Protein 2GNP (pdb70)

Solvent-accessible surface area: 13031 Å² total

Sequence (257 aa):
NFDTNFKLENYVKEKYSLESLEIIPNEFDDTPTILSERISQVAAGVLRNLIDDNKIGFSWGKSLSNLVDLIHSKSVRNVHFYPLAGGPSHIHAKYHVNTLIYESRKFHGECTFNATIVQENKLLADGILQSRYFENLKNSWKDLDIAVVGIGDFSNKGKHQWLDLTEDDFKELTKVKTVGEICCRFFDSKGKEVYENLQERTIAISLEDLKNIPQSLAVAYGDTKVSSILSVLRANLVNHLITDKNTILKVLEEDGD

Secondary structure (DSSP, 8-state):
-TTT--HHHHHHHHHHT-SEEEEEPP-TT--HHHHHHHHHHHHHHHHHHH-----EEE--SHHHHHHHHHPPP---SS-EEEESB---TTS-GGGSHHHHHH--TTTT-EE-----SB-SSHHHHHHHHTSTTTHHHHHHTTS-SEEEE--EE-SHHHHHTT----HHHHHHHHHTT--EEETTEEE-TTS----HHHHTTB-B--HHHHTTSSEEEEE--SGGGHHHHHHHHHTT--SEEEEEHHHHHHHHHHHH-

Structure (mmCIF, N/CA/C/O backbone):
data_2GNP
#
_entry.id   2GNP
#
_cell.length_a   107.044
_cell.length_b   34.451
_cell.length_c   71.627
_cell.angle_alpha   90.00
_cell.angle_beta   101.53
_cell.angle_gamma   90.00
#
_symmetry.space_group_name_H-M   'C 1 2 1'
#
loop_
_entity.id
_entity.type
_entity.pdbx_description
1 polymer 'transcriptional regulator'
2 non-polymer DI(HYDROXYETHYL)ETHER
3 water water
#
loop_
_atom_site.group_PDB
_atom_site.id
_atom_site.type_symbol
_atom_site.label_atom_id
_atom_site.label_alt_id
_atom_site.label_comp_id
_atom_site.label_asym_id
_atom_site.label_entity_id
_atom_site.label_seq_id
_atom_site.pdbx_PDB_ins_code
_atom_site.Cartn_x
_atom_site.Cartn_y
_atom_site.Cartn_z
_atom_site.occupancy
_atom_site.B_iso_or_equiv
_atom_site.auth_seq_id
_atom_site.auth_comp_id
_atom_site.auth_asym_id
_atom_site.auth_atom_id
_atom_site.pdbx_PDB_model_num
ATOM 1 N N . ASN A 1 4 ? -6.417 21.913 54.099 1.00 33.25 56 ASN A N 1
ATOM 2 C CA . ASN A 1 4 ? -5.713 22.202 55.386 1.00 32.00 56 ASN A CA 1
ATOM 3 C C . ASN A 1 4 ? -4.228 22.558 55.149 1.00 30.12 56 ASN A C 1
ATOM 4 O O . ASN A 1 4 ? -3.456 21.852 54.456 1.00 30.40 56 ASN A O 1
ATOM 9 N N . PHE A 1 5 ? -3.859 23.688 55.720 1.00 27.15 57 PHE A N 1
ATOM 10 C CA . PHE A 1 5 ? -2.564 24.294 55.525 1.00 25.54 57 PHE A CA 1
ATOM 11 C C . PHE A 1 5 ? -1.419 23.319 55.888 1.00 25.54 57 PHE A C 1
ATOM 12 O O . PHE A 1 5 ? -0.457 23.150 55.120 1.00 23.27 57 PHE A O 1
ATOM 20 N N . ASP A 1 6 ? -1.491 22.763 57.104 1.00 25.45 58 ASP A N 1
ATOM 21 C CA . ASP A 1 6 ? -0.374 21.962 57.626 1.00 27.09 58 ASP A CA 1
ATOM 22 C C . ASP A 1 6 ? -0.231 20.686 56.780 1.00 27.90 58 ASP A C 1
ATOM 23 O O . ASP A 1 6 ? 0.897 20.233 56.456 1.00 28.53 58 ASP A O 1
ATOM 28 N N . THR A 1 7 ? -1.379 20.117 56.433 1.00 28.45 59 THR A N 1
ATOM 29 C CA . THR A 1 7 ? -1.470 18.967 55.541 1.00 29.37 59 THR A CA 1
ATOM 30 C C . THR A 1 7 ? -0.838 19.234 54.174 1.00 29.00 59 THR A C 1
ATOM 31 O O . THR A 1 7 ? -0.009 18.438 53.703 1.00 29.50 59 THR A O 1
ATOM 35 N N . ASN A 1 8 ? -1.288 20.304 53.513 1.00 27.17 60 ASN A N 1
ATOM 36 C CA . ASN A 1 8 ? -0.717 20.722 52.242 1.00 27.52 60 ASN A CA 1
ATOM 37 C C . ASN A 1 8 ? 0.809 20.908 52.308 1.00 26.33 60 ASN A C 1
ATOM 38 O O . ASN A 1 8 ? 1.496 20.582 51.337 1.00 26.60 60 ASN A O 1
ATOM 51 N N . PHE A 1 10 ? 2.805 19.212 54.256 1.00 24.78 62 PHE A N 1
ATOM 52 C CA . PHE A 1 10 ? 3.316 17.834 54.316 1.00 26.16 62 PHE A CA 1
ATOM 53 C C . PHE A 1 10 ? 3.318 17.227 52.897 1.00 25.43 62 PHE A C 1
ATOM 54 O O . PHE A 1 10 ? 4.330 16.624 52.458 1.00 25.23 62 PHE A O 1
ATOM 62 N N . LYS A 1 11 ? 2.215 17.416 52.164 1.00 24.79 63 LYS A N 1
ATOM 63 C CA . LYS A 1 11 ? 2.098 16.989 50.765 1.00 24.90 63 LYS A CA 1
ATOM 64 C C . LYS A 1 11 ? 3.252 17.570 49.924 1.00 23.04 63 LYS A C 1
ATOM 65 O O . LYS A 1 11 ? 3.907 16.817 49.173 1.00 22.48 63 LYS A O 1
ATOM 71 N N . LEU A 1 12 ? 3.516 18.874 50.081 1.00 20.46 64 LEU A N 1
ATOM 72 C CA . LEU A 1 12 ? 4.562 19.532 49.301 1.00 18.69 64 LEU A CA 1
ATOM 73 C C . LEU A 1 12 ? 5.919 18.930 49.671 1.00 17.92 64 LEU A C 1
ATOM 74 O O . LEU A 1 12 ? 6.711 18.640 48.776 1.00 16.88 64 LEU A O 1
ATOM 79 N N . GLU A 1 13 ? 6.174 18.766 50.972 1.00 17.28 65 GLU A N 1
ATOM 80 C CA . GLU A 1 13 ? 7.417 18.123 51.447 1.00 18.30 65 GLU A CA 1
ATOM 81 C C . GLU A 1 13 ? 7.605 16.754 50.770 1.00 18.09 65 GLU A C 1
ATOM 82 O O . GLU A 1 13 ? 8.696 16.439 50.233 1.00 18.07 65 GLU A O 1
ATOM 88 N N . ASN A 1 14 ? 6.553 15.930 50.767 1.00 18.11 66 ASN A N 1
ATOM 89 C CA . ASN A 1 14 ? 6.658 14.553 50.237 1.00 19.59 66 ASN A CA 1
ATOM 90 C C . ASN A 1 14 ? 6.861 14.566 48.736 1.00 18.86 66 ASN A C 1
ATOM 91 O O . ASN A 1 14 ? 7.620 13.749 48.195 1.00 19.75 66 ASN A O 1
ATOM 96 N N . TYR A 1 15 ? 6.182 15.491 48.079 1.00 18.61 67 TYR A N 1
ATOM 97 C CA . TYR A 1 15 ? 6.342 15.734 46.657 1.00 18.54 67 TYR A CA 1
ATOM 98 C C . TYR A 1 15 ? 7.801 16.028 46.272 1.00 18.70 67 TYR A C 1
ATOM 99 O O . TYR A 1 15 ? 8.363 15.401 45.335 1.00 18.83 67 TYR A O 1
ATOM 108 N N . VAL A 1 16 ? 8.435 16.926 47.028 1.00 17.49 68 VAL A N 1
ATOM 109 C CA . VAL A 1 16 ? 9.791 17.358 46.712 1.00 16.26 68 VAL A CA 1
ATOM 110 C C . VAL A 1 16 ? 10.746 16.212 47.103 1.00 16.43 68 VAL A C 1
ATOM 111 O O . VAL A 1 16 ? 11.712 15.922 46.386 1.00 15.28 68 VAL A O 1
ATOM 115 N N . LYS A 1 17 ? 10.521 15.548 48.234 1.00 15.32 69 LYS A N 1
ATOM 116 C CA . LYS A 1 17 ? 11.374 14.386 48.608 1.00 15.16 69 LYS A CA 1
ATOM 117 C C . LYS A 1 17 ? 11.362 13.296 47.527 1.00 16.20 69 LYS A C 1
ATOM 118 O O . LYS A 1 17 ? 12.405 12.758 47.174 1.00 17.36 69 LYS A O 1
ATOM 124 N N . GLU A 1 18 ? 10.174 12.919 47.064 1.00 17.47 70 GLU A N 1
ATOM 125 C CA . GLU A 1 18 ? 10.091 11.871 46.036 1.00 18.08 70 GLU A CA 1
ATOM 126 C C . GLU A 1 18 ? 10.698 12.382 44.700 1.00 17.83 70 GLU A C 1
ATOM 127 O O . GLU A 1 18 ? 11.387 11.615 43.975 1.00 18.35 70 GLU A O 1
ATOM 133 N N . LYS A 1 19 ? 10.514 13.660 44.405 1.00 17.09 71 LYS A N 1
ATOM 134 C CA . LYS A 1 19 ? 10.986 14.226 43.120 1.00 16.98 71 LYS A CA 1
ATOM 135 C C . LYS A 1 19 ? 12.513 14.108 42.998 1.00 16.95 71 LYS A C 1
ATOM 136 O O . LYS A 1 19 ? 13.034 13.761 41.934 1.00 17.48 71 LYS A O 1
ATOM 142 N N . TYR A 1 20 ? 13.212 14.443 44.080 1.00 16.97 72 TYR A N 1
ATOM 143 C CA . TYR A 1 20 ? 14.676 14.499 44.063 1.00 16.58 72 TYR A CA 1
ATOM 144 C C . TYR A 1 20 ? 15.331 13.364 44.779 1.00 16.34 72 TYR A C 1
ATOM 145 O O . TYR A 1 20 ? 16.564 13.287 44.844 1.00 17.95 72 TYR A O 1
ATOM 154 N N . SER A 1 21 ? 14.528 12.452 45.326 1.00 17.59 73 SER A N 1
ATOM 155 C CA . SER A 1 21 ? 15.033 11.327 46.092 1.00 19.05 73 SER A CA 1
ATOM 156 C C . SER A 1 21 ? 15.849 11.763 47.310 1.00 17.98 73 SER A C 1
ATOM 157 O O . SER A 1 21 ? 16.923 11.222 47.663 1.00 17.62 73 SER A O 1
ATOM 160 N N . LEU A 1 22 ? 15.250 12.748 47.961 1.00 16.89 74 LEU A N 1
ATOM 161 C CA . LEU A 1 22 ? 15.836 13.434 49.115 1.00 16.11 74 LEU A CA 1
ATOM 162 C C . LEU A 1 22 ? 15.231 12.742 50.336 1.00 16.39 74 LEU A C 1
ATOM 163 O O . LEU A 1 22 ? 13.985 12.651 50.463 1.00 18.14 74 LEU A O 1
ATOM 168 N N . GLU A 1 23 ? 16.055 12.255 51.241 1.00 16.90 75 GLU A N 1
ATOM 169 C CA . GLU A 1 23 ? 15.594 11.516 52.415 1.00 18.66 75 GLU A CA 1
ATOM 170 C C . GLU A 1 23 ? 14.747 12.300 53.437 1.00 17.55 75 GLU A C 1
ATOM 171 O O . GLU A 1 23 ? 13.738 11.794 53.917 1.00 17.41 75 GLU A O 1
ATOM 177 N N . SER A 1 24 ? 15.160 13.521 53.747 1.00 15.72 76 SER A N 1
ATOM 178 C CA . SER A 1 24 ? 14.496 14.336 54.752 1.00 15.56 76 SER A CA 1
ATOM 179 C C . SER A 1 24 ? 14.430 15.764 54.314 1.00 14.86 76 SER A C 1
ATOM 180 O O . SER A 1 24 ? 15.322 16.260 53.647 1.00 12.41 76 SER A O 1
ATOM 183 N N . LEU A 1 25 ? 13.356 16.429 54.712 1.00 13.23 77 LEU A N 1
ATOM 184 C CA . LEU A 1 25 ? 13.083 17.817 54.285 1.00 12.41 77 LEU A CA 1
ATOM 185 C C . LEU A 1 25 ? 12.120 18.556 55.220 1.00 13.94 77 LEU A C 1
ATOM 186 O O . LEU A 1 25 ? 11.089 17.992 55.556 1.00 15.02 77 LEU A O 1
ATOM 191 N N . GLU A 1 26 ? 12.521 19.740 55.669 1.00 12.57 78 GLU A N 1
ATOM 192 C CA . GLU A 1 26 ? 11.602 20.648 56.373 1.00 14.55 78 GLU A CA 1
ATOM 193 C C . GLU A 1 26 ? 11.491 21.902 55.562 1.00 16.15 78 GLU A C 1
ATOM 194 O O . GLU A 1 26 ? 12.519 22.513 55.213 1.00 15.34 78 GLU A O 1
ATOM 200 N N . ILE A 1 27 ? 10.248 22.306 55.240 1.00 15.19 79 ILE A N 1
ATOM 201 C CA . ILE A 1 27 ? 9.999 23.555 54.515 1.00 15.57 79 ILE A CA 1
ATOM 202 C C . ILE A 1 27 ? 9.335 24.512 55.520 1.00 18.04 79 ILE A C 1
ATOM 203 O O . ILE A 1 27 ? 8.207 24.255 55.972 1.00 18.47 79 ILE A O 1
ATOM 208 N N . ILE A 1 28 ? 10.047 25.583 55.852 1.00 17.99 80 ILE A N 1
ATOM 209 C CA . ILE A 1 28 ? 9.493 26.662 56.694 1.00 18.65 80 ILE A CA 1
ATOM 210 C C . ILE A 1 28 ? 8.592 27.584 55.886 1.00 18.87 80 ILE A C 1
ATOM 211 O O . ILE A 1 28 ? 9.014 28.127 54.871 1.00 16.40 80 ILE A O 1
ATOM 216 N N . PRO A 1 29 ? 7.355 27.834 56.379 1.00 20.69 81 PRO A N 1
ATOM 217 C CA . PRO A 1 29 ? 6.456 28.729 55.671 1.00 22.10 81 PRO A CA 1
ATOM 218 C C . PRO A 1 29 ? 6.926 30.173 55.770 1.00 21.98 81 PRO A C 1
ATOM 219 O O . PRO A 1 29 ? 7.575 30.540 56.776 1.00 24.03 81 PRO A O 1
ATOM 223 N N . ASN A 1 30 ? 6.631 30.968 54.743 1.00 22.03 82 ASN A N 1
ATOM 224 C CA . ASN A 1 30 ? 6.932 32.382 54.805 1.00 23.24 82 ASN A CA 1
ATOM 225 C C . ASN A 1 30 ? 5.619 33.074 55.214 1.00 24.07 82 ASN A C 1
ATOM 226 O O . ASN A 1 30 ? 4.561 32.709 54.678 1.00 24.25 82 ASN A O 1
ATOM 231 N N . GLU A 1 31 ? 5.713 34.046 56.126 1.00 24.66 83 GLU A N 1
ATOM 232 C CA . GLU A 1 31 ? 4.537 34.768 56.701 1.00 26.77 83 GLU A CA 1
ATOM 233 C C . GLU A 1 31 ? 4.536 36.199 56.136 1.00 25.57 83 GLU A C 1
ATOM 234 O O . GLU A 1 31 ? 5.579 36.790 55.914 1.00 24.52 83 GLU A O 1
ATOM 240 N N . PHE A 1 32 ? 3.355 36.749 55.860 1.00 26.50 84 PHE A N 1
ATOM 241 C CA . PHE A 1 32 ? 3.284 38.102 55.308 1.00 27.07 84 PHE A CA 1
ATOM 242 C C . PHE A 1 32 ? 4.013 39.141 56.180 1.00 26.48 84 PHE A C 1
ATOM 243 O O . PHE A 1 32 ? 4.620 40.081 55.650 1.00 26.44 84 PHE A O 1
ATOM 251 N N . ASP A 1 33 ? 3.913 38.976 57.504 1.00 26.93 85 ASP A N 1
ATOM 252 C CA . ASP A 1 33 ? 4.476 39.940 58.474 1.00 26.90 85 ASP A CA 1
ATOM 253 C C . ASP A 1 33 ? 5.984 39.738 58.753 1.00 26.92 85 ASP A C 1
ATOM 254 O O . ASP A 1 33 ? 6.555 40.404 59.619 1.00 25.15 85 ASP A O 1
ATOM 259 N N . ASP A 1 34 ? 6.598 38.769 58.069 1.00 25.74 86 ASP A N 1
ATOM 260 C CA . ASP A 1 34 ? 8.047 38.494 58.228 1.00 25.23 86 ASP A CA 1
ATOM 261 C C . ASP A 1 34 ? 8.931 39.674 57.959 1.00 25.20 86 ASP A C 1
ATOM 262 O O . ASP A 1 34 ? 8.661 40.478 57.046 1.00 26.13 86 ASP A O 1
ATOM 267 N N . THR A 1 35 ? 9.990 39.767 58.763 1.00 25.14 87 THR A N 1
ATOM 268 C CA . THR A 1 35 ? 11.182 40.537 58.433 1.00 26.19 87 THR A CA 1
ATOM 269 C C . THR A 1 35 ? 12.264 39.495 58.149 1.00 26.22 87 THR A C 1
ATOM 270 O O . THR A 1 35 ? 12.098 38.339 58.533 1.00 24.70 87 THR A O 1
ATOM 274 N N . PRO A 1 36 ? 13.391 39.904 57.527 1.00 26.56 88 PRO A N 1
ATOM 275 C CA . PRO A 1 36 ? 14.512 38.939 57.392 1.00 26.64 88 PRO A CA 1
ATOM 276 C C . PRO A 1 36 ? 14.957 38.300 58.723 1.00 27.22 88 PRO A C 1
ATOM 277 O O . PRO A 1 36 ? 15.311 37.104 58.768 1.00 27.76 88 PRO A O 1
ATOM 281 N N . THR A 1 37 ? 14.925 39.073 59.810 1.00 25.56 89 THR A N 1
ATOM 282 C CA . THR A 1 37 ? 15.324 38.596 61.115 1.00 25.29 89 THR A CA 1
ATOM 283 C C . THR A 1 37 ? 14.375 37.506 61.633 1.00 24.35 89 THR A C 1
ATOM 284 O O . THR A 1 37 ? 14.812 36.420 62.131 1.00 24.45 89 THR A O 1
ATOM 288 N N . ILE A 1 38 ? 13.069 37.779 61.541 1.00 22.88 90 ILE A N 1
ATOM 289 C CA . ILE A 1 38 ? 12.068 36.824 62.005 1.00 21.51 90 ILE A CA 1
ATOM 290 C C . ILE A 1 38 ? 12.159 35.491 61.177 1.00 20.49 90 ILE A C 1
ATOM 291 O O . ILE A 1 38 ? 12.027 34.367 61.741 1.00 20.21 90 ILE A O 1
ATOM 296 N N . LEU A 1 39 ? 12.335 35.636 59.861 1.00 20.50 91 LEU A N 1
ATOM 297 C CA . LEU A 1 39 ? 12.388 34.456 59.001 1.00 19.40 91 LEU A CA 1
ATOM 298 C C . LEU A 1 39 ? 13.634 33.662 59.369 1.00 20.43 91 LEU A C 1
ATOM 299 O O . LEU A 1 39 ? 13.529 32.463 59.594 1.00 21.00 91 LEU A O 1
ATOM 304 N N . SER A 1 40 ? 14.792 34.330 59.495 1.00 21.63 92 SER A N 1
ATOM 305 C CA . SER A 1 40 ? 16.028 33.609 59.888 1.00 21.66 92 SER A CA 1
ATOM 306 C C . SER A 1 40 ? 15.887 32.942 61.258 1.00 21.54 92 SER A C 1
ATOM 307 O O . SER A 1 40 ? 16.352 31.819 61.455 1.00 20.56 92 SER A O 1
ATOM 310 N N . GLU A 1 41 ? 15.222 33.595 62.219 1.00 20.64 93 GLU A N 1
ATOM 311 C CA . GLU A 1 41 ? 14.961 32.926 63.497 1.00 21.33 93 GLU A CA 1
ATOM 312 C C . GLU A 1 41 ? 14.145 31.637 63.332 1.00 20.99 93 GLU A C 1
ATOM 313 O O . GLU A 1 41 ? 14.417 30.623 63.983 1.00 19.74 93 GLU A O 1
ATOM 319 N N . ARG A 1 42 ? 13.120 31.692 62.489 1.00 19.46 94 ARG A N 1
ATOM 320 C CA . ARG A 1 42 ? 12.185 30.578 62.370 1.00 19.56 94 ARG A CA 1
ATOM 321 C C . ARG A 1 42 ? 12.889 29.377 61.758 1.00 17.83 94 ARG A C 1
ATOM 322 O O . ARG A 1 42 ? 12.721 28.269 62.239 1.00 19.18 94 ARG A O 1
ATOM 330 N N . ILE A 1 43 ? 13.695 29.651 60.733 1.00 18.03 95 ILE A N 1
ATOM 331 C CA . ILE A 1 43 ? 14.429 28.606 60.026 1.00 18.38 95 ILE A CA 1
ATOM 332 C C . ILE A 1 43 ? 15.487 28.058 60.985 1.00 17.77 95 ILE A C 1
ATOM 333 O O . ILE A 1 43 ? 15.632 26.847 61.120 1.00 18.32 95 ILE A O 1
ATOM 338 N N . SER A 1 44 ? 16.187 28.954 61.653 1.00 16.86 96 SER A N 1
ATOM 339 C CA . SER A 1 44 ? 17.259 28.546 62.575 1.00 17.19 96 SER A CA 1
ATOM 340 C C . SER A 1 44 ? 16.767 27.696 63.718 1.00 18.25 96 SER A C 1
ATOM 341 O O . SER A 1 44 ? 17.475 26.772 64.158 1.00 17.99 96 SER A O 1
ATOM 344 N N . GLN A 1 45 ? 15.574 27.996 64.264 1.00 19.10 97 GLN A N 1
ATOM 345 C CA . GLN A 1 45 ? 15.059 27.203 65.387 1.00 20.65 97 GLN A CA 1
ATOM 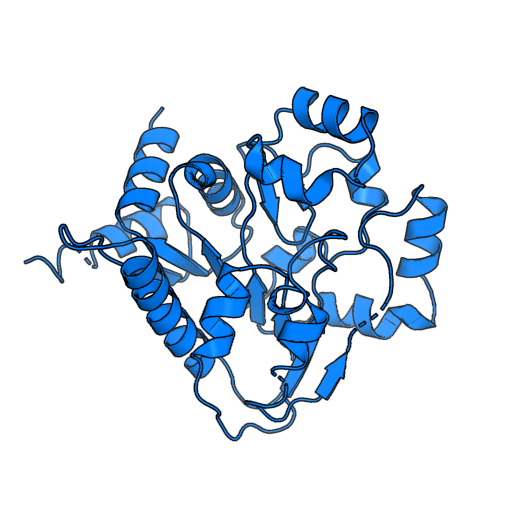346 C C . GLN A 1 45 ? 14.683 25.789 64.951 1.00 19.62 97 GLN A C 1
ATOM 347 O O . GLN A 1 45 ? 14.894 24.820 65.663 1.00 20.32 97 GLN A O 1
ATOM 353 N N . VAL A 1 46 ? 14.092 25.685 63.753 1.00 18.39 98 VAL A N 1
ATOM 354 C CA . VAL A 1 46 ? 13.693 24.390 63.232 1.00 18.28 98 VAL A CA 1
ATOM 355 C C . VAL A 1 46 ? 14.976 23.579 63.062 1.00 17.08 98 VAL A C 1
ATOM 356 O O . VAL A 1 46 ? 15.079 22.441 63.562 1.00 17.56 98 VAL A O 1
ATOM 360 N N . ALA A 1 47 ? 15.985 24.240 62.504 1.00 16.88 99 ALA A N 1
ATOM 361 C CA . ALA A 1 47 ? 17.267 23.567 62.148 1.00 17.15 99 ALA A CA 1
ATOM 362 C C . ALA A 1 47 ? 17.956 23.111 63.419 1.00 16.78 99 ALA A C 1
A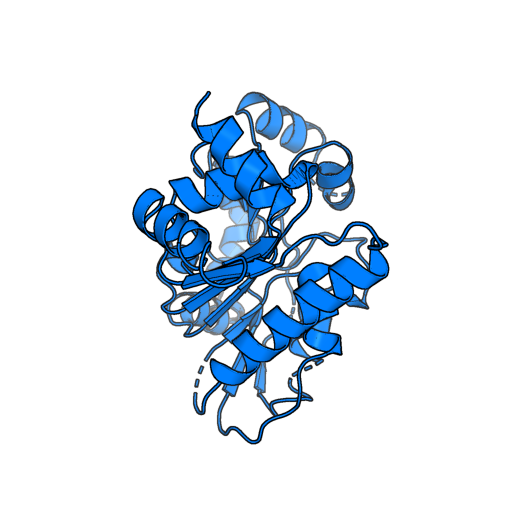TOM 363 O O . ALA A 1 47 ? 18.470 22.000 63.488 1.00 15.19 99 ALA A O 1
ATOM 365 N N . ALA A 1 48 ? 17.927 23.985 64.439 1.00 17.01 100 ALA A N 1
ATOM 366 C CA . ALA A 1 48 ? 18.534 23.656 65.720 1.00 17.03 100 ALA A CA 1
ATOM 367 C C . ALA A 1 48 ? 17.881 22.442 66.351 1.00 17.13 100 ALA A C 1
ATOM 368 O O . ALA A 1 48 ? 18.578 21.522 66.793 1.00 16.62 100 ALA A O 1
ATOM 370 N N . GLY A 1 49 ? 16.543 22.411 66.360 1.00 16.94 101 GLY A N 1
ATOM 371 C CA . GLY A 1 49 ? 15.837 21.266 66.891 1.00 17.83 101 GLY A CA 1
ATOM 372 C C . GLY A 1 49 ? 16.159 19.973 66.148 1.00 16.31 101 GLY A C 1
ATOM 373 O O . GLY A 1 49 ? 16.423 18.922 66.760 1.00 16.81 101 GLY A O 1
ATOM 374 N N . VAL A 1 50 ? 16.115 20.072 64.817 1.00 16.73 102 VAL A N 1
ATOM 375 C CA . VAL A 1 50 ? 16.427 18.929 63.970 1.00 16.92 102 VAL A CA 1
ATOM 376 C C . VAL A 1 50 ? 17.832 18.400 64.299 1.00 15.83 102 VAL A C 1
ATOM 377 O O . VAL A 1 50 ? 18.023 17.202 64.561 1.00 15.08 102 VAL A O 1
ATOM 381 N N . LEU A 1 51 ? 18.826 19.286 64.372 1.00 15.31 103 LEU A N 1
ATOM 382 C CA . LEU A 1 51 ? 20.198 18.788 64.609 1.00 14.98 103 LEU A CA 1
ATOM 383 C C . LEU A 1 51 ? 20.366 18.168 66.031 1.00 15.11 103 LEU A C 1
ATOM 384 O O . LEU A 1 51 ? 20.995 17.118 66.221 1.00 15.57 103 LEU A O 1
ATOM 389 N N . ARG A 1 52 ? 19.786 18.827 67.041 1.00 15.82 104 ARG A N 1
ATOM 390 C CA . ARG A 1 52 ? 19.918 18.329 68.393 1.00 16.91 104 ARG A CA 1
ATOM 391 C C . ARG A 1 52 ? 19.397 16.872 68.483 1.00 16.52 104 ARG A C 1
ATOM 392 O O . ARG A 1 52 ? 19.970 16.000 69.144 1.00 16.89 104 ARG A O 1
ATOM 400 N N . ASN A 1 53 ? 18.275 16.610 67.795 1.00 18.46 105 ASN A N 1
ATOM 401 C CA . ASN A 1 53 ? 17.709 15.258 67.757 1.00 19.80 105 ASN A CA 1
ATOM 402 C C . ASN A 1 53 ? 18.543 14.190 67.045 1.00 19.90 105 ASN A C 1
ATOM 403 O O . ASN A 1 53 ? 18.433 12.978 67.324 1.00 20.29 105 ASN A O 1
ATOM 408 N N . LEU A 1 54 ? 19.352 14.650 66.091 1.00 17.71 106 LEU A N 1
ATOM 409 C CA . LEU A 1 54 ? 20.249 13.797 65.329 1.00 20.37 106 LEU A CA 1
ATOM 410 C C . LEU A 1 54 ? 21.464 13.414 66.140 1.00 18.65 106 LEU A C 1
ATOM 411 O O . LEU A 1 54 ? 22.022 12.329 65.970 1.00 20.42 106 LEU A O 1
ATOM 416 N N . ILE A 1 55 ? 21.887 14.304 67.046 1.00 18.35 107 ILE A N 1
ATOM 417 C CA . ILE A 1 55 ? 23.106 14.078 67.792 1.00 17.52 107 ILE A CA 1
ATOM 418 C C . ILE A 1 55 ? 22.927 13.041 68.902 1.00 18.29 107 ILE A C 1
ATOM 419 O O . ILE A 1 55 ? 22.085 13.193 69.792 1.00 20.47 107 ILE A O 1
ATOM 424 N N . ASP A 1 56 ? 23.725 11.996 68.817 1.00 18.79 108 ASP A N 1
ATOM 425 C CA . ASP A 1 56 ? 23.736 10.939 69.813 1.00 19.44 108 ASP A CA 1
ATOM 426 C C . ASP A 1 56 ? 25.147 10.632 70.251 1.00 16.84 108 ASP A C 1
ATOM 427 O O . ASP A 1 56 ? 26.113 11.090 69.671 1.00 17.02 108 ASP A O 1
ATOM 432 N N . ASP A 1 57 ? 25.279 9.855 71.320 1.00 16.27 109 ASP A N 1
ATOM 433 C CA . ASP A 1 57 ? 26.577 9.319 71.695 1.00 16.47 109 ASP A CA 1
ATOM 434 C C . ASP A 1 57 ? 27.394 8.745 70.549 1.00 15.67 109 ASP A C 1
ATOM 435 O O . ASP A 1 57 ? 26.821 8.130 69.597 1.00 14.65 109 ASP A O 1
ATOM 440 N N . ASN A 1 58 ? 28.694 8.979 70.651 1.00 14.90 110 ASN A N 1
ATOM 441 C CA . ASN A 1 58 ? 29.731 8.350 69.827 1.00 16.91 110 ASN A CA 1
ATOM 442 C C . ASN A 1 58 ? 29.825 8.934 68.387 1.00 16.54 110 ASN A C 1
ATOM 443 O O . ASN A 1 58 ? 30.695 8.526 67.616 1.00 19.90 110 ASN A O 1
ATOM 456 N N . LYS A 1 60 ? 30.523 11.182 64.971 1.00 14.29 112 LYS A N 1
ATOM 457 C CA . LYS A 1 60 ? 31.528 12.019 64.336 1.00 13.24 112 LYS A CA 1
ATOM 458 C C . LYS A 1 60 ? 30.749 12.978 63.446 1.00 12.66 112 LYS A C 1
ATOM 459 O O . LYS A 1 60 ? 30.006 12.529 62.550 1.00 12.05 112 LYS A O 1
ATOM 465 N N . ILE A 1 61 ? 30.914 14.288 63.718 1.00 11.36 113 ILE A N 1
ATOM 466 C CA . ILE A 1 61 ? 30.074 15.278 63.084 1.00 11.48 113 ILE A CA 1
ATOM 467 C C . ILE A 1 61 ? 30.966 16.324 62.404 1.00 11.77 113 ILE A C 1
ATOM 468 O O . ILE A 1 61 ? 31.814 16.920 63.078 1.00 11.70 113 ILE A O 1
ATOM 473 N N . GLY A 1 62 ? 30.766 16.523 61.099 1.00 10.15 114 GLY A N 1
ATOM 474 C CA . GLY A 1 62 ? 31.517 17.569 60.322 1.00 10.22 114 GLY A CA 1
ATOM 475 C C . GLY A 1 62 ? 30.712 18.857 60.145 1.00 11.14 114 GLY A C 1
ATOM 476 O O . GLY A 1 62 ? 29.519 18.799 59.927 1.00 11.64 114 GLY A O 1
ATOM 477 N N . PHE A 1 63 ? 31.377 20.019 60.236 1.00 11.49 115 PHE A N 1
ATOM 478 C CA . PHE A 1 63 ? 30.690 21.301 59.978 1.00 12.95 115 PHE A CA 1
ATOM 479 C C . PHE A 1 63 ? 31.395 22.003 58.831 1.00 14.64 115 PHE A C 1
ATOM 480 O O . PHE A 1 63 ? 32.643 21.908 58.728 1.00 11.66 115 PHE A O 1
ATOM 488 N N . SER A 1 64 ? 30.624 22.745 58.026 1.00 14.21 116 SER A N 1
ATOM 489 C CA . SER A 1 64 ? 31.224 23.767 57.143 1.00 16.05 116 SER A CA 1
ATOM 490 C C . SER A 1 64 ? 31.135 25.140 57.870 1.00 17.25 116 SER A C 1
ATOM 491 O O . SER A 1 64 ? 31.284 25.256 59.105 1.00 15.11 116 SER A O 1
ATOM 494 N N . TRP A 1 65 ? 30.929 26.197 57.086 1.00 18.46 117 TRP A N 1
ATOM 495 C CA . TRP A 1 65 ? 31.186 27.545 57.548 1.00 19.33 117 TRP A CA 1
ATOM 496 C C . TRP A 1 65 ? 29.927 28.377 57.234 1.00 18.78 117 TRP A C 1
ATOM 497 O O . TRP A 1 65 ? 29.036 27.923 56.511 1.00 17.16 117 TRP A O 1
ATOM 508 N N . GLY A 1 66 ? 29.838 29.571 57.810 1.00 19.49 118 GLY A N 1
ATOM 509 C CA . GLY A 1 66 ? 28.782 30.499 57.409 1.00 19.41 118 GLY A CA 1
ATOM 510 C C . GLY A 1 66 ? 27.649 30.906 58.301 1.00 20.20 118 GLY A C 1
ATOM 511 O O . GLY A 1 66 ? 27.452 30.380 59.419 1.00 18.28 118 GLY A O 1
ATOM 512 N N . LYS A 1 67 ? 26.885 31.895 57.795 1.00 21.66 119 LYS A N 1
ATOM 513 C CA . LYS A 1 67 ? 25.794 32.506 58.587 1.00 20.61 119 LYS A CA 1
ATOM 514 C C . LYS A 1 67 ? 24.688 31.569 58.999 1.00 19.46 119 LYS A C 1
ATOM 515 O O . LYS A 1 67 ? 24.288 31.588 60.152 1.00 19.77 119 LYS A O 1
ATOM 521 N N . SER A 1 68 ? 24.149 30.774 58.060 1.00 17.94 120 SER A N 1
ATOM 522 C CA . SER A 1 68 ? 23.085 29.828 58.399 1.00 17.40 120 SER A CA 1
ATOM 523 C C . SER A 1 68 ? 23.504 28.901 59.547 1.00 16.47 120 SER A C 1
ATOM 524 O O . SER A 1 68 ? 22.732 28.647 60.475 1.00 18.04 120 SER A O 1
ATOM 527 N N . LEU A 1 69 ? 24.769 28.491 59.520 1.00 16.06 121 LEU A N 1
ATOM 528 C CA . LEU A 1 69 ? 25.218 27.553 60.548 1.00 15.74 121 LEU A CA 1
ATOM 529 C C . LEU A 1 69 ? 25.381 28.289 61.870 1.00 14.70 121 LEU A C 1
ATOM 530 O O . LEU A 1 69 ? 24.992 27.779 62.936 1.00 14.81 121 LEU A O 1
ATOM 535 N N . SER A 1 70 ? 25.978 29.476 61.807 1.00 16.61 122 SER A N 1
ATOM 536 C CA . SER A 1 70 ? 26.174 30.260 63.039 1.00 16.69 122 SER A CA 1
ATOM 537 C C . SER A 1 70 ? 24.820 30.510 63.701 1.00 17.49 122 SER A C 1
ATOM 538 O O . SER A 1 70 ? 24.651 30.376 64.912 1.00 15.65 122 SER A O 1
ATOM 541 N N . ASN A 1 71 ? 23.835 30.847 62.880 1.00 17.74 123 ASN A N 1
ATOM 542 C CA . ASN A 1 71 ? 22.486 31.141 63.400 1.00 18.32 123 ASN A CA 1
ATOM 543 C C . ASN A 1 71 ? 21.841 29.926 64.078 1.00 19.09 123 ASN A C 1
ATOM 544 O O . ASN A 1 71 ? 21.108 30.047 65.055 1.00 19.58 123 ASN A O 1
ATOM 549 N N . LEU A 1 72 ? 22.097 28.709 63.562 1.00 16.81 124 LEU A N 1
ATOM 550 C CA . LEU A 1 72 ? 21.493 27.576 64.209 1.00 18.40 124 LEU A CA 1
ATOM 551 C C . LEU A 1 72 ? 22.267 27.241 65.470 1.00 16.81 124 LEU A C 1
ATOM 552 O O . LEU A 1 72 ? 21.646 26.921 66.479 1.00 17.51 124 LEU A O 1
ATOM 557 N N . VAL A 1 73 ? 23.602 27.325 65.402 1.00 15.41 125 VAL A N 1
ATOM 558 C CA . VAL A 1 73 ? 24.433 27.038 66.570 1.00 14.84 125 VAL A CA 1
ATOM 559 C C . VAL A 1 73 ? 24.040 27.943 67.763 1.00 16.21 125 VAL A C 1
ATOM 560 O O . VAL A 1 73 ? 23.961 27.503 68.909 1.00 17.41 125 VAL A O 1
ATOM 564 N N . ASP A 1 74 ? 23.773 29.195 67.479 1.00 18.03 126 ASP A N 1
ATOM 565 C CA . ASP A 1 74 ? 23.367 30.145 68.557 1.00 19.05 126 ASP A CA 1
ATOM 566 C C . ASP A 1 74 ? 22.127 29.614 69.311 1.00 19.50 126 ASP A C 1
ATOM 567 O O . ASP A 1 74 ? 21.980 29.776 70.559 1.00 19.91 126 ASP A O 1
ATOM 572 N N . LEU A 1 75 ? 21.204 28.990 68.568 1.00 18.78 127 LEU A N 1
ATOM 573 C CA . LEU A 1 75 ? 19.934 28.546 69.193 1.00 17.64 127 LEU A CA 1
ATOM 574 C C . LEU A 1 75 ? 19.880 27.172 69.773 1.00 18.22 127 LEU A C 1
ATOM 575 O O . LEU A 1 75 ? 18.999 26.858 70.612 1.00 18.51 127 LEU A O 1
ATOM 580 N N . ILE A 1 76 ? 20.784 26.280 69.330 1.00 16.21 128 ILE A N 1
ATOM 581 C CA . ILE A 1 76 ? 20.628 24.903 69.703 1.00 16.39 128 ILE A CA 1
ATOM 582 C C . ILE A 1 76 ? 20.819 24.695 71.213 1.00 17.51 128 ILE A C 1
ATOM 583 O O . ILE A 1 76 ? 21.715 25.331 71.824 1.00 18.32 128 ILE A O 1
ATOM 588 N N . HIS A 1 77 ? 20.0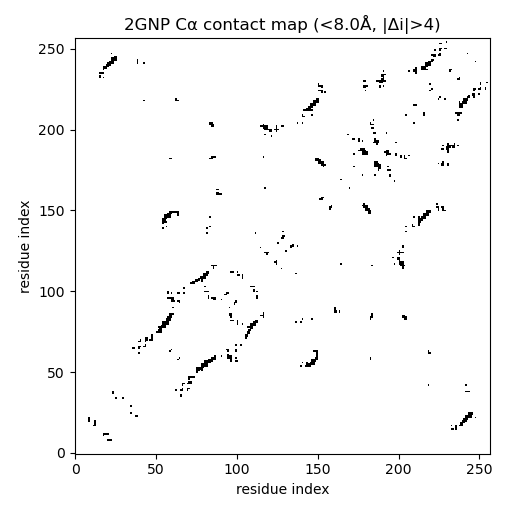09 23.793 71.787 1.00 18.56 129 HIS A N 1
ATOM 589 C CA . HIS A 1 77 ? 20.090 23.482 73.233 1.00 19.31 129 HIS A CA 1
ATOM 590 C C . HIS A 1 77 ? 21.122 22.425 73.501 1.00 19.41 129 HIS A C 1
ATOM 591 O O . HIS A 1 77 ? 21.226 21.422 72.754 1.00 19.26 129 HIS A O 1
ATOM 598 N N . SER A 1 78 ? 21.873 22.599 74.590 1.00 18.97 130 SER A N 1
ATOM 599 C CA . SER A 1 78 ? 22.839 21.566 75.023 1.00 19.96 130 SER A CA 1
ATOM 600 C C . SER A 1 78 ? 22.186 20.193 75.254 1.00 19.96 130 SER A C 1
ATOM 601 O O . SER A 1 78 ? 20.966 20.086 75.483 1.00 19.63 130 SER A O 1
ATOM 604 N N . LYS A 1 79 ? 22.981 19.144 75.193 1.00 20.02 131 LYS A N 1
ATOM 605 C CA . LYS A 1 79 ? 22.523 17.760 75.473 1.00 19.62 131 LYS A CA 1
ATOM 606 C C . LYS A 1 79 ? 23.665 16.933 76.004 1.00 19.26 131 LYS A C 1
ATOM 607 O O . LYS A 1 79 ? 24.806 17.071 75.545 1.00 16.40 131 LYS A O 1
ATOM 613 N N . SER A 1 80 ? 23.413 16.085 77.014 1.00 18.56 132 SER A N 1
ATOM 614 C CA . SER A 1 80 ? 24.508 15.296 77.580 1.00 20.16 132 SER A CA 1
ATOM 615 C C . SER A 1 80 ? 24.836 14.036 76.801 1.00 19.79 132 SER A C 1
ATOM 616 O O . SER A 1 80 ? 24.333 12.949 77.133 1.00 21.89 132 SER A O 1
ATOM 619 N N . VAL A 1 81 ? 25.697 14.155 75.786 1.00 19.52 133 VAL A N 1
ATOM 620 C CA . VAL A 1 81 ? 26.096 12.983 75.010 1.00 19.13 133 VAL A CA 1
ATOM 621 C C . VAL A 1 81 ? 27.567 12.676 75.299 1.00 20.18 133 VAL A C 1
ATOM 622 O O . VAL A 1 81 ? 28.305 13.575 75.724 1.00 20.63 133 VAL A O 1
ATOM 626 N N . ARG A 1 82 ? 27.975 11.430 75.133 1.00 19.33 134 ARG A N 1
ATOM 627 C CA . ARG A 1 82 ? 29.319 10.950 75.411 1.00 20.51 134 ARG A CA 1
ATOM 628 C C . ARG A 1 82 ? 30.008 10.732 74.075 1.00 18.93 134 ARG A C 1
ATOM 629 O O . ARG A 1 82 ? 29.382 10.263 73.093 1.00 18.63 134 ARG A O 1
ATOM 637 N N . ASN A 1 83 ? 31.307 11.040 74.034 1.00 17.96 135 ASN A N 1
ATOM 638 C CA . ASN A 1 83 ? 32.213 10.540 72.997 1.00 17.48 135 ASN A CA 1
ATOM 639 C C . ASN A 1 83 ? 31.835 11.062 71.591 1.00 16.93 135 ASN A C 1
ATOM 640 O O . ASN A 1 83 ? 32.034 10.339 70.574 1.00 17.48 135 ASN A O 1
ATOM 645 N N . VAL A 1 84 ? 31.334 12.306 71.554 1.00 16.46 136 VAL A N 1
ATOM 646 C CA . VAL A 1 84 ? 31.002 12.980 70.269 1.00 16.26 136 VAL A CA 1
ATOM 647 C C . VAL A 1 84 ? 32.263 13.731 69.827 1.00 15.74 136 VAL A C 1
ATOM 648 O O . VAL A 1 84 ? 33.002 14.282 70.682 1.00 15.73 136 VAL A O 1
ATOM 652 N N . HIS A 1 85 ? 32.503 13.752 68.511 1.00 14.57 137 HIS A N 1
ATOM 653 C CA . HIS A 1 85 ? 33.718 14.394 67.992 1.00 13.89 137 HIS A CA 1
ATOM 654 C C . HIS A 1 85 ? 33.289 15.316 66.852 1.00 13.45 137 HIS A C 1
ATOM 655 O O . HIS A 1 85 ? 32.486 14.879 66.006 1.00 13.13 137 HIS A O 1
ATOM 662 N N . PHE A 1 86 ? 33.807 16.552 66.818 1.00 11.67 138 PHE A N 1
ATOM 663 C CA . PHE A 1 86 ? 33.459 17.537 65.767 1.00 10.20 138 PHE A CA 1
ATOM 664 C C . PHE A 1 86 ? 34.706 17.772 64.907 1.00 11.33 138 PHE A C 1
ATOM 665 O O . PHE A 1 86 ? 35.799 17.906 65.447 1.00 11.86 138 PHE A O 1
ATOM 673 N N . TYR A 1 87 ? 34.486 17.889 63.594 1.00 10.63 139 TYR A N 1
ATOM 674 C CA . TYR A 1 87 ? 35.563 18.002 62.575 1.00 11.40 139 TYR A CA 1
ATOM 675 C C . TYR A 1 87 ? 35.146 19.129 61.617 1.00 10.93 139 TYR A C 1
ATOM 676 O O . TYR A 1 87 ? 33.959 19.418 61.462 1.00 11.78 139 TYR A O 1
ATOM 685 N N . PRO A 1 88 ? 36.146 19.774 60.967 1.00 11.47 140 PRO A N 1
ATOM 686 C CA . PRO A 1 88 ? 35.869 20.721 59.876 1.00 11.34 140 PRO A CA 1
ATOM 687 C C . PRO A 1 88 ? 35.742 19.956 58.574 1.00 11.82 140 PRO A C 1
ATOM 688 O O . PRO A 1 88 ? 36.547 19.032 58.310 1.00 12.97 140 PRO A O 1
ATOM 692 N N . LEU A 1 89 ? 34.748 20.329 57.774 1.00 11.73 141 LEU A N 1
ATOM 693 C CA . LEU A 1 89 ? 34.585 19.783 56.418 1.00 11.92 141 LEU A CA 1
ATOM 694 C C . LEU A 1 89 ? 35.427 20.607 55.415 1.00 12.75 141 LEU A C 1
ATOM 695 O O . LEU A 1 89 ? 35.809 20.101 54.336 1.00 12.00 141 LEU A O 1
ATOM 700 N N . ALA A 1 90 ? 35.657 21.849 55.751 1.00 12.70 142 ALA A N 1
ATOM 701 C CA . ALA A 1 90 ? 36.299 22.808 54.875 1.00 14.94 142 ALA A CA 1
ATOM 702 C C . ALA A 1 90 ? 36.483 24.093 55.691 1.00 17.88 142 ALA A C 1
ATOM 703 O O . ALA A 1 90 ? 35.621 24.429 56.534 1.00 19.12 142 ALA A O 1
ATOM 705 N N . GLY A 1 91 ? 37.570 24.795 55.403 1.00 18.48 143 GLY A N 1
ATOM 706 C CA . GLY A 1 91 ? 37.794 26.113 55.996 1.00 22.90 143 GLY A CA 1
ATOM 707 C C . GLY A 1 91 ? 36.960 27.056 55.134 1.00 25.24 143 GLY A C 1
ATOM 708 O O . GLY A 1 91 ? 36.621 26.755 53.979 1.00 27.09 143 GLY A O 1
ATOM 709 N N . GLY A 1 92 ? 36.579 28.188 55.663 1.00 28.43 144 GLY A N 1
ATOM 710 C CA . GLY A 1 92 ? 35.848 29.065 54.771 1.00 28.67 144 GLY A CA 1
ATOM 711 C C . GLY A 1 92 ? 36.846 29.951 54.079 1.00 29.95 144 GLY A C 1
ATOM 712 O O . GLY A 1 92 ? 38.050 29.747 54.192 1.00 30.31 144 GLY A O 1
ATOM 713 N N . PRO A 1 93 ? 36.356 30.972 53.377 1.00 30.44 145 PRO A N 1
ATOM 714 C CA . PRO A 1 93 ? 37.295 31.971 52.879 1.00 31.68 145 PRO A CA 1
ATOM 715 C C . PRO A 1 93 ? 37.753 32.941 53.986 1.00 33.01 145 PRO A C 1
ATOM 716 O O . PRO A 1 93 ? 37.335 32.831 55.131 1.00 32.92 145 PRO A O 1
ATOM 720 N N . SER A 1 94 ? 38.600 33.888 53.603 1.00 35.04 146 SER A N 1
ATOM 721 C CA . SER A 1 94 ? 39.443 34.661 54.522 1.00 37.11 146 SER A CA 1
ATOM 722 C C . SER A 1 94 ? 38.791 35.774 55.375 1.00 38.09 146 SER A C 1
ATOM 723 O O . SER A 1 94 ? 39.213 35.991 56.518 1.00 38.84 146 SER A O 1
ATOM 726 N N . HIS A 1 95 ? 37.806 36.495 54.839 1.00 38.54 147 HIS A N 1
ATOM 727 C CA . HIS A 1 95 ? 37.307 37.691 55.538 1.00 38.62 147 HIS A CA 1
ATOM 728 C C . HIS A 1 95 ? 35.855 37.624 56.018 1.00 39.15 147 HIS A C 1
ATOM 729 O O . HIS A 1 95 ? 35.140 38.647 56.089 1.00 39.38 147 HIS A O 1
ATOM 736 N N . ILE A 1 96 ? 35.412 36.423 56.363 1.00 38.73 148 ILE A N 1
ATOM 737 C CA . ILE A 1 96 ? 34.065 36.273 56.921 1.00 38.36 148 ILE A CA 1
ATOM 738 C C . ILE A 1 96 ? 34.077 36.566 58.429 1.00 37.33 148 ILE A C 1
ATOM 739 O O . ILE A 1 96 ? 35.148 36.618 59.042 1.00 36.36 148 ILE A O 1
ATOM 744 N N . HIS A 1 97 ? 32.896 36.796 59.004 1.00 36.16 149 HIS A N 1
ATOM 745 C CA . HIS A 1 97 ? 32.763 37.053 60.434 1.00 35.54 149 HIS A CA 1
ATOM 746 C C . HIS A 1 97 ? 33.384 35.922 61.242 1.00 34.16 149 HIS A C 1
ATOM 747 O O . HIS A 1 97 ? 33.150 34.738 60.931 1.00 33.68 149 HIS A O 1
ATOM 754 N N . ALA A 1 98 ? 34.183 36.280 62.259 1.00 32.24 150 ALA A N 1
ATOM 755 C CA . ALA A 1 98 ? 34.765 35.264 63.157 1.00 30.79 150 ALA A CA 1
ATOM 756 C C . ALA A 1 98 ? 33.675 34.319 63.634 1.00 29.64 150 ALA A C 1
ATOM 757 O O . ALA A 1 98 ? 33.937 33.138 63.841 1.00 29.70 150 ALA A O 1
ATOM 759 N N . LYS A 1 99 ? 32.472 34.857 63.831 1.00 28.69 151 LYS A N 1
ATOM 760 C CA . LYS A 1 99 ? 31.311 34.081 64.314 1.00 28.88 151 LYS A CA 1
ATOM 761 C C . LYS A 1 99 ? 30.921 32.928 63.383 1.00 27.49 151 LYS A C 1
ATOM 762 O O . LYS A 1 99 ? 30.290 31.925 63.817 1.00 29.96 151 LYS A O 1
ATOM 768 N N . TYR A 1 100 ? 31.263 33.109 62.114 1.00 25.85 152 TYR A N 1
ATOM 769 C CA . TYR A 1 100 ? 30.870 32.228 61.010 1.00 23.79 152 TYR A CA 1
ATOM 770 C C . TYR A 1 100 ? 31.996 31.282 60.602 1.00 22.67 152 TYR A C 1
ATOM 771 O O . TYR A 1 100 ? 31.812 30.431 59.710 1.00 22.36 152 TYR A O 1
ATOM 780 N N . HIS A 1 101 ? 33.178 31.421 61.240 1.00 20.51 153 HIS A N 1
ATOM 781 C CA . HIS A 1 101 ? 34.344 30.635 60.855 1.00 17.85 153 HIS A CA 1
ATOM 782 C C . HIS A 1 101 ? 34.132 29.153 61.293 1.00 15.25 153 HIS A C 1
ATOM 783 O O . HIS A 1 101 ? 33.614 28.926 62.422 1.00 15.85 153 HIS A O 1
ATOM 790 N N . VAL A 1 102 ? 34.566 28.177 60.466 1.00 15.55 154 VAL A N 1
ATOM 791 C CA . VAL A 1 102 ? 34.348 26.719 60.874 1.00 14.58 154 VAL A CA 1
ATOM 792 C C . VAL A 1 102 ? 34.899 26.436 62.284 1.00 14.12 154 VAL A C 1
ATOM 793 O O . VAL A 1 102 ? 34.288 25.688 63.065 1.00 13.48 154 VAL A O 1
ATOM 797 N N . ASN A 1 103 ? 36.085 26.958 62.608 1.00 13.61 155 ASN A N 1
ATOM 798 C CA . ASN A 1 103 ? 36.685 26.613 63.915 1.00 14.32 155 ASN A CA 1
ATOM 799 C C . ASN A 1 103 ? 35.879 27.226 65.058 1.00 14.34 155 ASN A C 1
ATOM 800 O O . ASN A 1 103 ? 35.767 26.614 66.131 1.00 15.06 155 ASN A O 1
ATOM 805 N N . THR A 1 104 ? 35.339 28.424 64.846 1.00 14.74 156 THR A N 1
ATOM 806 C CA . THR A 1 104 ? 34.398 29.011 65.801 1.00 15.49 156 THR A CA 1
ATOM 807 C C . THR A 1 104 ? 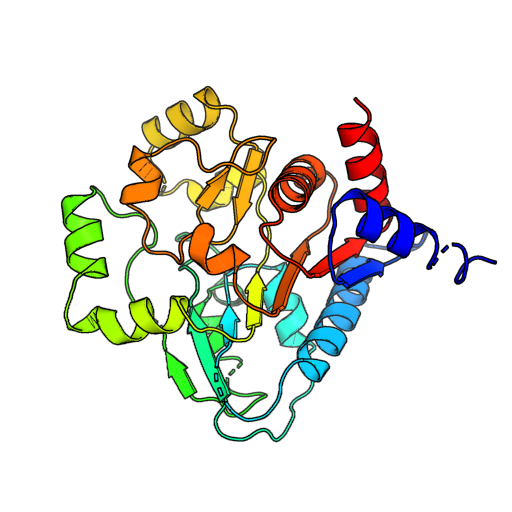33.157 28.138 66.039 1.00 14.14 156 THR A C 1
ATOM 808 O O . THR A 1 104 ? 32.721 27.928 67.179 1.00 14.19 156 THR A O 1
ATOM 812 N N . LEU A 1 105 ? 32.574 27.675 64.943 1.00 13.14 157 LEU A N 1
ATOM 813 C CA . LEU A 1 105 ? 31.373 26.845 65.051 1.00 12.92 157 LEU A CA 1
ATOM 814 C C . LEU A 1 105 ? 31.695 25.561 65.751 1.00 12.28 157 LEU A C 1
ATOM 815 O O . LEU A 1 105 ? 30.928 25.093 66.570 1.00 12.41 157 LEU A O 1
ATOM 820 N N . ILE A 1 106 ? 32.776 24.888 65.337 1.00 11.21 158 ILE A N 1
ATOM 821 C CA . ILE A 1 106 ? 33.151 23.653 66.064 1.00 11.81 158 ILE A CA 1
ATOM 822 C C . ILE A 1 106 ? 33.334 23.916 67.590 1.00 11.72 158 ILE A C 1
ATOM 823 O O . ILE A 1 106 ? 32.804 23.176 68.419 1.00 12.57 158 ILE A O 1
ATOM 828 N N . TYR A 1 107 ? 34.060 24.962 67.948 1.00 10.38 159 TYR A N 1
ATOM 829 C CA . TYR A 1 107 ? 34.216 25.300 69.383 1.00 11.84 159 TYR A CA 1
ATOM 830 C C . TYR A 1 107 ? 32.863 25.486 70.103 1.00 11.66 159 TYR A C 1
ATOM 831 O O . TYR A 1 107 ? 32.622 24.893 71.207 1.00 12.46 159 TYR A O 1
ATOM 840 N N . GLU A 1 108 ? 31.977 26.257 69.460 1.00 12.11 160 GLU A N 1
ATOM 841 C CA . GLU A 1 108 ? 30.662 26.543 70.082 1.00 12.56 160 GLU A CA 1
ATOM 842 C C . GLU A 1 108 ? 29.863 25.256 70.265 1.00 13.96 160 GLU A C 1
ATOM 843 O O . GLU A 1 108 ? 29.177 25.062 71.299 1.00 13.78 160 GLU A O 1
ATOM 857 N N . SER A 1 110 ? 31.157 22.282 70.548 1.00 13.69 162 SER A N 1
ATOM 858 C CA . SER A 1 110 ? 31.858 21.532 71.583 1.00 14.74 162 SER A CA 1
ATOM 859 C C . SER A 1 110 ? 31.368 21.911 72.984 1.00 16.06 162 SER A C 1
ATOM 860 O O . SER A 1 110 ? 31.278 21.007 73.852 1.00 15.72 162 SER A O 1
ATOM 863 N N . ARG A 1 111 ? 31.055 23.201 73.195 1.00 15.37 163 ARG A N 1
ATOM 864 C CA . ARG A 1 111 ? 30.534 23.691 74.470 1.00 16.48 163 ARG A CA 1
ATOM 865 C C . ARG A 1 111 ? 29.177 23.099 74.805 1.00 17.36 163 ARG A C 1
ATOM 866 O O . ARG A 1 111 ? 28.899 22.819 75.985 1.00 18.43 163 ARG A O 1
ATOM 874 N N . LYS A 1 112 ? 28.345 22.918 73.780 1.00 15.14 164 LYS A N 1
ATOM 875 C CA . LYS A 1 112 ? 26.967 22.507 74.008 1.00 17.26 164 LYS A CA 1
ATOM 876 C C . LYS A 1 112 ? 26.824 20.994 74.072 1.00 16.70 164 LYS A C 1
ATOM 877 O O . LYS A 1 112 ? 25.896 20.492 74.678 1.00 18.20 164 LYS A O 1
ATOM 883 N N . PHE A 1 113 ? 27.756 20.255 73.458 1.00 15.80 165 PHE A N 1
ATOM 884 C CA . PHE A 1 113 ? 27.650 18.807 73.376 1.00 16.64 165 PHE A CA 1
ATOM 885 C C . PHE A 1 113 ? 28.858 18.071 73.985 1.00 17.78 165 PHE A C 1
ATOM 886 O O . PHE A 1 113 ? 28.993 16.847 73.855 1.00 16.12 165 PHE A O 1
ATOM 894 N N . HIS A 1 114 ? 29.704 18.865 74.645 1.00 18.15 166 HIS A N 1
ATOM 895 C CA . HIS A 1 114 ? 30.922 18.454 75.295 1.00 18.57 166 HIS A CA 1
ATOM 896 C C . HIS A 1 114 ? 31.707 17.516 74.428 1.00 17.92 166 HIS A C 1
ATOM 897 O O . HIS A 1 114 ? 32.096 16.434 74.844 1.00 19.01 166 HIS A O 1
ATOM 904 N N . GLY A 1 115 ? 31.962 17.957 73.208 1.00 16.52 167 GLY A N 1
ATOM 905 C CA . GLY A 1 115 ? 32.677 17.064 72.282 1.00 17.51 167 GLY A CA 1
ATOM 906 C C . GLY A 1 115 ? 34.157 17.419 72.155 1.00 16.26 167 GLY A C 1
ATOM 907 O O . GLY A 1 115 ? 34.614 18.516 72.544 1.00 17.25 167 GLY A O 1
ATOM 908 N N . GLU A 1 116 ? 34.899 16.496 71.556 1.00 14.65 168 GLU A N 1
ATOM 909 C CA . GLU A 1 116 ? 36.289 16.669 71.319 1.00 16.27 168 GLU A CA 1
ATOM 910 C C . GLU A 1 116 ? 36.377 17.265 69.912 1.00 16.87 168 GLU A C 1
ATOM 911 O O . GLU A 1 116 ? 35.532 16.924 69.090 1.00 17.32 168 GLU A O 1
ATOM 917 N N . CYS A 1 117 ? 37.353 18.149 69.653 1.00 14.10 169 CYS A N 1
ATOM 918 C CA . CYS A 1 117 ? 37.380 19.035 68.450 1.00 14.39 169 CYS A CA 1
ATOM 919 C C . CYS A 1 117 ? 38.667 18.810 67.686 1.00 14.79 169 CYS A C 1
ATOM 920 O O . CYS A 1 117 ? 39.763 18.796 68.316 1.00 12.65 169 CYS A O 1
ATOM 923 N N . THR A 1 118 ? 38.529 18.732 66.354 1.00 13.50 170 THR A N 1
ATOM 924 C CA . THR A 1 118 ? 39.638 18.839 65.419 1.00 12.92 170 THR A CA 1
ATOM 925 C C . THR A 1 118 ? 39.368 20.139 64.651 1.00 13.09 170 THR A C 1
ATOM 926 O O . THR A 1 118 ? 38.202 20.420 64.306 1.00 12.67 170 THR A O 1
ATOM 930 N N . PHE A 1 119 ? 40.423 20.947 64.435 1.00 13.43 171 PHE A N 1
ATOM 931 C CA . PHE A 1 119 ? 40.290 22.261 63.817 1.00 14.53 171 PHE A CA 1
ATOM 932 C C . PHE A 1 119 ? 40.953 22.253 62.453 1.00 15.72 171 PHE A C 1
ATOM 933 O O . PHE A 1 119 ? 41.770 21.386 62.198 1.00 16.68 171 PHE A O 1
ATOM 949 N N . ASN A 1 121 ? 43.494 23.935 60.108 1.00 21.72 173 ASN A N 1
ATOM 950 C CA . ASN A 1 121 ? 44.699 24.748 60.176 1.00 23.28 173 ASN A CA 1
ATOM 951 C C . ASN A 1 121 ? 45.092 25.315 58.763 1.00 23.39 173 ASN A C 1
ATOM 952 O O . ASN A 1 121 ? 45.565 26.470 58.624 1.00 26.04 173 ASN A O 1
ATOM 957 N N . ALA A 1 122 ? 44.833 24.529 57.718 1.00 21.20 174 ALA A N 1
ATOM 958 C CA . ALA A 1 122 ? 45.262 24.871 56.331 1.00 20.19 174 ALA A CA 1
ATOM 959 C C . ALA A 1 122 ? 44.269 25.787 55.669 1.00 18.85 174 ALA A C 1
ATOM 960 O O . ALA A 1 122 ? 43.056 25.675 55.917 1.00 20.58 174 ALA A O 1
ATOM 962 N N . THR A 1 123 ? 44.800 26.673 54.811 1.00 18.71 175 THR A N 1
ATOM 963 C CA . THR A 1 123 ? 44.016 27.555 53.945 1.00 18.00 175 THR A CA 1
ATOM 964 C C . THR A 1 123 ? 43.223 26.735 52.924 1.00 16.35 175 THR A C 1
ATOM 965 O O . THR A 1 123 ? 43.737 25.742 52.374 1.00 15.94 175 THR A O 1
ATOM 969 N N . ILE A 1 124 ? 41.987 27.151 52.683 1.00 15.14 176 ILE A N 1
ATOM 970 C CA . ILE A 1 124 ? 41.065 26.331 51.890 1.00 14.65 176 ILE A CA 1
ATOM 971 C C . ILE A 1 124 ? 41.563 26.087 50.441 1.00 14.63 176 ILE A C 1
ATOM 972 O O . ILE A 1 124 ? 41.435 24.987 49.942 1.00 15.25 176 ILE A O 1
ATOM 977 N N . VAL A 1 125 ? 42.139 27.101 49.790 1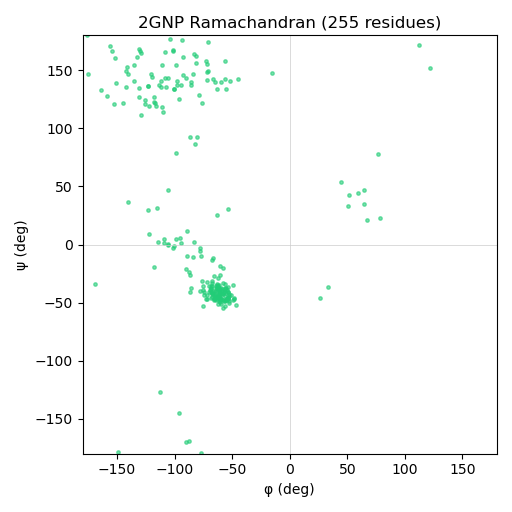.00 14.49 177 VAL A N 1
ATOM 978 C CA . VAL A 1 125 ? 42.645 26.918 48.396 1.00 14.55 177 VAL A CA 1
ATOM 979 C C . VAL A 1 125 ? 44.173 27.155 48.377 1.00 16.32 177 VAL A C 1
ATOM 980 O O . VAL A 1 125 ? 44.648 28.240 48.771 1.00 15.94 177 VAL A O 1
ATOM 984 N N . GLN A 1 126 ? 44.914 26.135 47.922 1.00 16.62 178 GLN A N 1
ATOM 985 C CA . GLN A 1 126 ? 46.362 26.217 47.857 1.00 18.70 178 GLN A CA 1
ATOM 986 C C . GLN A 1 126 ? 46.705 26.723 46.445 1.00 18.92 178 GLN A C 1
ATOM 987 O O . GLN A 1 126 ? 45.865 26.643 45.517 1.00 18.81 178 GLN A O 1
ATOM 993 N N . GLU A 1 127 ? 47.937 27.237 46.324 1.00 23.18 179 GLU A N 1
ATOM 994 C CA . GLU A 1 127 ? 48.533 27.727 45.060 1.00 25.22 179 GLU A CA 1
ATOM 995 C C . GLU A 1 127 ? 48.564 26.706 43.920 1.00 25.61 179 GLU A C 1
ATOM 996 O O . GLU A 1 127 ? 48.319 27.044 42.755 1.00 26.82 179 GLU A O 1
ATOM 1002 N N . ASN A 1 128 ? 48.834 25.449 44.241 1.00 25.51 180 ASN A N 1
ATOM 1003 C CA . ASN A 1 128 ? 48.850 24.382 43.256 1.00 25.79 180 ASN A CA 1
ATOM 1004 C C . ASN A 1 128 ? 48.600 23.012 43.863 1.00 24.42 180 ASN A C 1
ATOM 1005 O O . ASN A 1 128 ? 48.538 22.866 45.080 1.00 25.40 180 ASN A O 1
ATOM 1010 N N . LYS A 1 129 ? 48.422 22.023 42.993 1.00 23.85 181 LYS A N 1
ATOM 1011 C CA . LYS A 1 129 ? 48.124 20.663 43.382 1.00 23.51 181 LYS A CA 1
ATOM 1012 C C . LYS A 1 129 ? 49.227 20.041 44.215 1.00 23.81 181 LYS A C 1
ATOM 1013 O O . LYS A 1 129 ? 48.950 19.217 45.087 1.00 23.65 181 LYS A O 1
ATOM 1019 N N . LEU A 1 130 ? 50.486 20.392 43.915 1.00 23.96 182 LEU A N 1
ATOM 1020 C CA . LEU A 1 130 ? 51.603 19.816 44.666 1.00 23.05 182 LEU A CA 1
ATOM 1021 C C . LEU A 1 130 ? 51.505 20.215 46.149 1.00 22.14 182 LEU A C 1
ATOM 1022 O O . LEU A 1 130 ? 51.683 19.362 47.030 1.00 22.55 182 LEU A O 1
ATOM 1027 N N . LEU A 1 131 ? 51.227 21.495 46.409 1.00 21.10 183 LEU A N 1
ATOM 1028 C CA . LEU A 1 131 ? 51.066 22.020 47.777 1.00 20.82 183 LEU A CA 1
ATOM 1029 C C . LEU A 1 131 ? 49.832 21.379 48.452 1.00 20.02 183 LEU A C 1
ATOM 1030 O O . LEU A 1 131 ? 49.932 20.898 49.597 1.00 17.77 183 LEU A O 1
ATOM 1035 N N . ALA A 1 132 ? 48.725 21.303 47.718 1.00 18.18 184 ALA A N 1
ATOM 1036 C CA . ALA A 1 132 ? 47.511 20.670 48.276 1.00 18.63 184 ALA A CA 1
ATOM 1037 C C . ALA A 1 132 ? 47.776 19.209 48.627 1.00 18.93 184 ALA A C 1
ATOM 1038 O O . ALA A 1 132 ? 47.430 18.740 49.723 1.00 19.92 184 ALA A O 1
ATOM 1040 N N . ASP A 1 133 ? 48.389 18.465 47.696 1.00 17.73 185 ASP A N 1
ATOM 1041 C CA . ASP A 1 133 ? 48.701 17.066 47.979 1.00 19.72 185 ASP A CA 1
ATOM 1042 C C . ASP A 1 133 ? 49.692 16.860 49.145 1.00 19.20 185 ASP A C 1
ATOM 1043 O O . ASP A 1 133 ? 49.549 15.903 49.903 1.00 19.55 185 ASP A O 1
ATOM 1048 N N . GLY A 1 134 ? 50.664 17.753 49.268 1.00 18.67 186 GLY A N 1
ATOM 1049 C CA . GLY A 1 134 ? 51.583 17.770 50.399 1.00 20.80 186 GLY A CA 1
ATOM 1050 C C . GLY A 1 134 ? 50.828 17.812 51.731 1.00 19.65 186 GLY A C 1
ATOM 1051 O O . GLY A 1 134 ? 51.214 17.111 52.672 1.00 21.19 186 GLY A O 1
ATOM 1052 N N . ILE A 1 135 ? 49.752 18.613 51.778 1.00 18.86 187 ILE A N 1
ATOM 1053 C CA . ILE A 1 135 ? 48.885 18.686 52.995 1.00 17.03 187 ILE A CA 1
ATOM 1054 C C . ILE A 1 135 ? 48.016 17.425 53.069 1.00 16.96 187 ILE A C 1
ATOM 1055 O O . ILE A 1 135 ? 47.994 16.705 54.081 1.00 16.05 187 ILE A O 1
ATOM 1060 N N . LEU A 1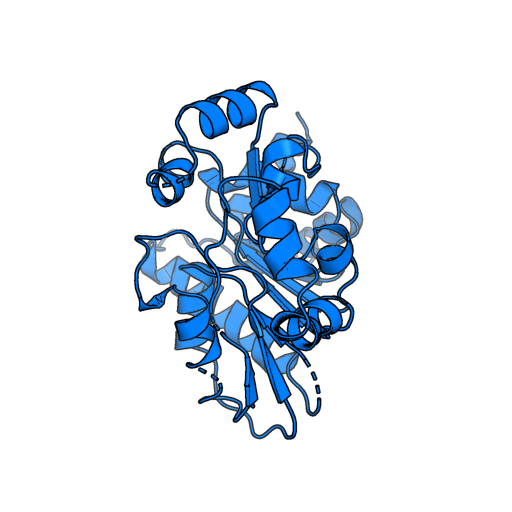 136 ? 47.300 17.111 51.993 1.00 16.28 188 LEU A N 1
ATOM 1061 C CA . LEU A 1 136 ? 46.333 16.023 52.082 1.00 16.84 188 LEU A CA 1
ATOM 1062 C C . LEU A 1 136 ? 46.946 14.659 52.382 1.00 18.08 188 LEU A C 1
ATOM 1063 O O . LEU A 1 136 ? 46.313 13.826 53.047 1.00 18.97 188 LEU A O 1
ATOM 1068 N N . GLN A 1 137 ? 48.158 14.439 51.852 1.00 19.05 189 GLN A N 1
ATOM 1069 C CA . GLN A 1 137 ? 48.832 13.152 51.956 1.00 21.37 189 GLN A CA 1
ATOM 1070 C C . GLN A 1 137 ? 49.802 13.103 53.146 1.00 20.79 189 GLN A C 1
ATOM 1071 O O . GLN A 1 137 ? 50.556 12.139 53.300 1.00 21.06 189 GLN A O 1
ATOM 1077 N N . SER A 1 138 ? 49.813 14.159 53.963 1.00 19.25 190 SER A N 1
ATOM 1078 C CA . SER A 1 138 ? 50.794 14.266 55.050 1.00 18.27 190 SER A CA 1
ATOM 1079 C C . SER A 1 138 ? 50.502 13.311 56.208 1.00 16.92 190 SER A C 1
ATOM 1080 O O . SER A 1 138 ? 49.411 12.840 56.363 1.00 17.67 190 SER A O 1
ATOM 1083 N N . ARG A 1 139 ? 51.506 12.978 57.016 1.00 18.07 191 ARG A N 1
ATOM 1084 C CA . ARG A 1 139 ? 51.229 12.183 58.206 1.00 17.81 191 ARG A CA 1
ATOM 1085 C C . ARG A 1 139 ? 50.330 12.943 59.168 1.00 17.42 191 ARG A C 1
ATOM 1086 O O . ARG A 1 139 ? 49.496 12.310 59.820 1.00 19.70 191 ARG A O 1
ATOM 1094 N N . TYR A 1 140 ? 50.522 14.256 59.232 1.00 17.54 192 TYR A N 1
ATOM 1095 C CA . TYR A 1 140 ? 49.828 15.118 60.251 1.00 17.00 192 TYR A CA 1
ATOM 1096 C C . TYR A 1 140 ? 48.317 15.223 59.922 1.00 17.05 192 TYR A C 1
ATOM 1097 O O . TYR A 1 140 ? 47.443 15.177 60.829 1.00 17.07 192 TYR A O 1
ATOM 1106 N N . PHE A 1 141 ? 48.015 15.255 58.634 1.00 16.59 193 PHE A N 1
ATOM 1107 C CA . PHE A 1 141 ? 46.634 15.442 58.197 1.00 16.13 193 PHE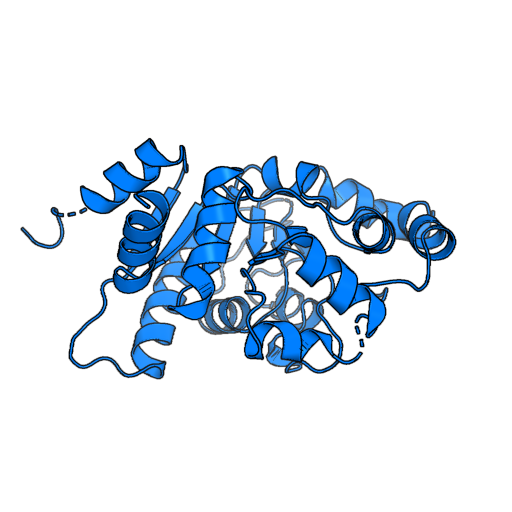 A CA 1
ATOM 1108 C C . PHE A 1 141 ? 45.789 14.128 58.147 1.00 15.93 193 PHE A C 1
ATOM 1109 O O . PHE A 1 141 ? 44.540 14.151 57.952 1.00 15.44 193 PHE A O 1
ATOM 1117 N N . GLU A 1 142 ? 46.455 12.979 58.284 1.00 15.44 194 GLU A N 1
ATOM 1118 C CA . GLU A 1 142 ? 45.805 11.696 58.029 1.00 15.77 194 GLU A CA 1
ATOM 1119 C C . GLU A 1 142 ? 44.536 11.457 58.859 1.00 16.13 194 GLU A C 1
ATOM 1120 O O . GLU A 1 142 ? 43.563 10.887 58.350 1.00 16.80 194 GLU A O 1
ATOM 1126 N N . ASN A 1 143 ? 44.594 11.781 60.152 1.00 16.59 195 ASN A N 1
ATOM 1127 C CA . ASN A 1 143 ? 43.435 11.581 61.044 1.00 17.07 195 ASN A CA 1
ATOM 1128 C C . ASN A 1 143 ? 42.195 12.284 60.428 1.00 16.09 195 ASN A C 1
ATOM 1129 O O . ASN A 1 143 ? 41.090 11.715 60.376 1.00 16.57 195 ASN A O 1
ATOM 1134 N N . LEU A 1 144 ? 42.398 13.514 59.983 1.00 15.04 196 LEU A N 1
ATOM 1135 C CA . LEU A 1 144 ? 41.265 14.348 59.516 1.00 15.26 196 LEU A CA 1
ATOM 1136 C C . LEU A 1 144 ? 40.792 13.759 58.167 1.00 15.29 196 LEU A C 1
ATOM 1137 O O . LEU A 1 144 ? 39.617 13.493 57.957 1.00 13.54 196 LEU A O 1
ATOM 1142 N N . LYS A 1 145 ? 41.756 13.468 57.271 1.00 14.71 197 LYS A N 1
ATOM 1143 C CA . LYS A 1 145 ? 41.416 12.825 55.985 1.00 17.59 197 LYS A CA 1
ATOM 1144 C C . LYS A 1 145 ? 40.596 11.577 56.130 1.00 16.03 197 LYS A C 1
ATOM 1145 O O . LYS A 1 145 ? 39.636 11.387 55.401 1.00 16.75 197 LYS A O 1
ATOM 1151 N N . ASN A 1 146 ? 40.986 10.715 57.080 1.00 16.28 198 ASN A N 1
ATOM 1152 C CA . ASN A 1 146 ? 40.291 9.453 57.348 1.00 16.15 198 ASN A CA 1
ATOM 1153 C C . ASN A 1 146 ? 38.913 9.707 57.940 1.00 16.41 198 ASN A C 1
ATOM 1154 O O . ASN A 1 146 ? 37.963 9.052 57.587 1.00 16.10 198 ASN A O 1
ATOM 1159 N N . SER A 1 147 ? 38.846 10.675 58.837 1.00 15.33 199 SER A N 1
ATOM 1160 C CA . SER A 1 147 ? 37.598 11.028 59.454 1.00 15.34 199 SER A CA 1
ATOM 1161 C C . SER A 1 147 ? 36.560 11.533 58.443 1.00 14.23 199 SER A C 1
ATOM 1162 O O . SER A 1 147 ? 35.373 11.243 58.567 1.00 14.26 199 SER A O 1
ATOM 1165 N N . TRP A 1 148 ? 36.992 12.265 57.406 1.00 15.76 200 TRP A N 1
ATOM 1166 C CA . TRP A 1 148 ? 36.059 12.623 56.330 1.00 16.29 200 TRP A CA 1
ATOM 1167 C C . TRP A 1 148 ? 35.393 11.449 55.627 1.00 18.01 200 TRP A C 1
ATOM 1168 O O . TRP A 1 148 ? 34.352 11.638 54.982 1.00 17.63 200 TRP A O 1
ATOM 1179 N N 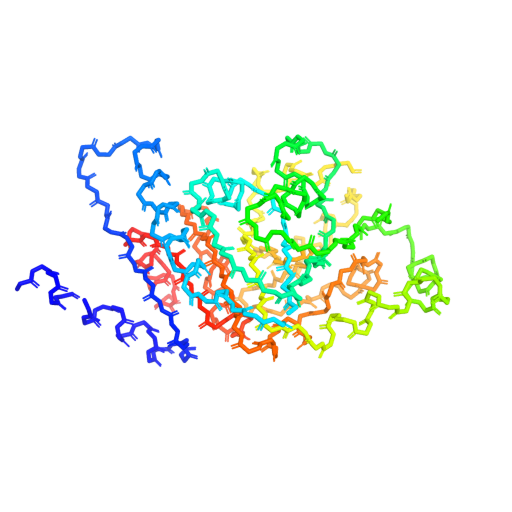. LYS A 1 149 ? 35.998 10.262 55.733 1.00 17.48 201 LYS A N 1
ATOM 1180 C CA . LYS A 1 149 ? 35.462 9.054 55.108 1.00 19.63 201 LYS A CA 1
ATOM 1181 C C . LYS A 1 149 ? 34.498 8.305 56.000 1.00 19.43 201 LYS A C 1
ATOM 1182 O O . LYS A 1 149 ? 33.861 7.363 55.540 1.00 20.60 201 LYS A O 1
ATOM 1188 N N . ASP A 1 150 ? 34.401 8.695 57.265 1.00 17.88 202 ASP A N 1
ATOM 1189 C CA . ASP A 1 150 ? 33.488 7.980 58.131 1.00 19.37 202 ASP A CA 1
ATOM 1190 C C . ASP A 1 150 ? 32.696 8.857 59.125 1.00 18.42 202 ASP A C 1
ATOM 1191 O O . ASP A 1 150 ? 32.368 8.450 60.269 1.00 19.69 202 ASP A O 1
ATOM 1196 N N . LEU A 1 151 ? 32.320 10.046 58.648 1.00 14.22 203 LEU A N 1
ATOM 1197 C CA . LEU A 1 151 ? 31.464 10.905 59.471 1.00 13.48 203 LEU A CA 1
ATOM 1198 C C . LEU A 1 151 ? 30.050 10.354 59.544 1.00 12.73 203 LEU A C 1
ATOM 1199 O O . LEU A 1 151 ? 29.542 9.707 58.620 1.00 14.09 203 LEU A O 1
ATOM 1204 N N . ASP A 1 152 ? 29.422 10.612 60.690 1.00 12.65 204 ASP A N 1
ATOM 1205 C CA . ASP A 1 152 ? 28.018 10.264 60.879 1.00 12.29 204 ASP A CA 1
ATOM 1206 C C . ASP A 1 152 ? 27.062 11.356 60.376 1.00 12.61 204 ASP A C 1
ATOM 1207 O O . ASP A 1 152 ? 26.015 11.055 59.820 1.00 13.96 204 ASP A O 1
ATOM 1212 N N . ILE A 1 153 ? 27.428 12.610 60.646 1.00 11.56 205 ILE A N 1
ATOM 1213 C CA . ILE A 1 153 ? 26.563 13.751 60.294 1.00 10.70 205 ILE A CA 1
ATOM 1214 C C . ILE A 1 153 ? 27.465 14.799 59.677 1.00 10.57 205 ILE A C 1
ATOM 1215 O O . ILE A 1 153 ? 28.613 14.904 60.063 1.00 11.74 205 ILE A O 1
ATOM 1220 N N . ALA A 1 154 ? 26.964 15.458 58.650 1.00 10.63 206 ALA A N 1
ATOM 1221 C CA . ALA A 1 154 ? 27.618 16.708 58.156 1.00 12.16 206 ALA A CA 1
ATOM 1222 C C . ALA A 1 154 ? 26.563 17.791 58.295 1.00 11.12 206 ALA A C 1
ATOM 1223 O O . ALA A 1 154 ? 25.397 17.527 58.030 1.00 12.52 206 ALA A O 1
ATOM 1225 N N . VAL A 1 155 ? 26.995 18.999 58.635 1.00 10.33 207 VAL A N 1
ATOM 1226 C CA . VAL A 1 155 ? 26.119 20.193 58.725 1.00 10.95 207 VAL A CA 1
ATOM 1227 C C . VAL A 1 155 ? 26.744 21.236 57.844 1.00 11.51 207 VAL A C 1
ATOM 1228 O O . VAL A 1 155 ? 27.844 21.647 58.133 1.00 10.39 207 VAL A O 1
ATOM 1232 N N . VAL A 1 156 ? 25.993 21.703 56.833 1.00 10.03 208 VAL A N 1
ATOM 1233 C CA . VAL A 1 156 ? 26.597 22.572 55.803 1.00 10.25 208 VAL A CA 1
ATOM 1234 C C . VAL A 1 156 ? 25.606 23.691 55.369 1.00 9.59 208 VAL A C 1
ATOM 1235 O O . VAL A 1 156 ? 24.370 23.545 55.442 1.00 11.19 208 VAL A O 1
ATOM 1239 N N . GLY A 1 157 ? 26.165 24.819 54.991 1.00 10.98 209 GLY A N 1
ATOM 1240 C CA . GLY A 1 157 ? 25.407 25.831 54.233 1.00 12.42 209 GLY A CA 1
ATOM 1241 C C . GLY A 1 157 ? 25.648 25.575 52.731 1.00 12.90 209 GLY A C 1
ATOM 1242 O O . GLY A 1 157 ? 26.442 24.695 52.344 1.00 14.33 209 GLY A O 1
ATOM 1243 N N . ILE A 1 158 ? 24.978 26.353 51.886 1.00 12.32 210 ILE A N 1
ATOM 1244 C CA . ILE A 1 158 ? 25.144 26.256 50.418 1.00 13.85 210 ILE A CA 1
ATOM 1245 C C . ILE A 1 158 ? 25.356 27.682 49.954 1.00 13.73 210 ILE A C 1
ATOM 1246 O O . ILE A 1 158 ? 24.539 28.577 50.270 1.00 14.49 210 ILE A O 1
ATOM 1251 N N . GLY A 1 159 ? 26.449 27.906 49.211 1.00 13.43 211 GLY A N 1
ATOM 1252 C CA . GLY A 1 159 ? 26.732 29.254 48.676 1.00 13.69 211 GLY A CA 1
ATOM 1253 C C . GLY A 1 159 ? 26.304 29.384 47.214 1.00 15.02 211 GLY A C 1
ATOM 1254 O O . GLY A 1 159 ? 26.146 28.385 46.502 1.00 13.64 211 GLY A O 1
ATOM 1255 N N . ASP A 1 160 ? 26.026 30.621 46.801 1.00 15.97 212 ASP A N 1
ATOM 1256 C CA . ASP A 1 160 ? 25.644 30.858 45.413 1.00 17.66 212 ASP A CA 1
ATOM 1257 C C . ASP A 1 160 ? 26.844 31.466 44.691 1.00 18.08 212 ASP A C 1
ATOM 1258 O O . ASP A 1 160 ? 27.859 31.724 45.333 1.00 18.82 212 ASP A O 1
ATOM 1263 N N . PHE A 1 161 ? 26.739 31.709 43.381 1.00 17.84 213 PHE A N 1
ATOM 1264 C CA . PHE A 1 161 ? 27.875 32.246 42.648 1.00 19.10 213 PHE A CA 1
ATOM 1265 C C . PHE A 1 161 ? 27.439 33.540 41.981 1.00 20.54 213 PHE A C 1
ATOM 1266 O O . PHE A 1 161 ? 27.952 33.911 40.919 1.00 20.05 213 PHE A O 1
ATOM 1274 N N . SER A 1 162 ? 26.468 34.190 42.652 1.00 20.47 214 SER A N 1
ATOM 1275 C CA . SER A 1 162 ? 26.030 35.521 42.290 1.00 21.36 214 SER A CA 1
ATOM 1276 C C . SER A 1 162 ? 27.146 36.485 42.674 1.00 21.73 214 SER A C 1
ATOM 1277 O O . SER A 1 162 ? 28.139 36.111 43.340 1.00 21.27 214 SER A O 1
ATOM 1280 N N . ASN A 1 163 ? 26.998 37.756 42.314 1.00 24.01 215 ASN A N 1
ATOM 1281 C CA . ASN A 1 163 ? 27.975 38.775 42.716 1.00 25.60 215 ASN A CA 1
ATOM 1282 C C . ASN A 1 163 ? 28.262 38.763 44.232 1.00 25.85 215 ASN A C 1
ATOM 1283 O O . ASN A 1 163 ? 29.404 38.819 44.644 1.00 27.02 215 ASN A O 1
ATOM 1288 N N . LYS A 1 164 ? 27.225 38.649 45.054 1.00 26.68 216 LYS A N 1
ATOM 1289 C CA . LYS A 1 164 ? 27.406 38.647 46.489 1.00 27.94 216 LYS A CA 1
ATOM 1290 C C . LYS A 1 164 ? 28.043 37.349 46.949 1.00 27.59 216 LYS A C 1
ATOM 1291 O O . LYS A 1 164 ? 28.781 37.336 47.939 1.00 27.51 216 LYS A O 1
ATOM 1297 N N . GLY A 1 165 ? 27.738 36.251 46.245 1.00 25.81 217 GLY A N 1
ATOM 1298 C CA . GLY A 1 165 ? 28.355 34.956 46.539 1.00 25.10 217 GLY A CA 1
ATOM 1299 C C . GLY A 1 165 ? 29.847 34.958 46.218 1.00 23.33 217 GLY A C 1
ATOM 1300 O O . GLY A 1 165 ? 30.662 34.485 47.010 1.00 23.75 217 GLY A O 1
ATOM 1301 N N . LYS A 1 166 ? 30.214 35.495 45.057 1.00 22.49 218 LYS A N 1
ATOM 1302 C CA . LYS A 1 166 ? 31.607 35.640 44.680 1.00 22.14 218 LYS A CA 1
ATOM 1303 C C . LYS A 1 166 ? 32.358 36.569 45.646 1.00 22.24 218 LYS A C 1
ATOM 1304 O O . LYS A 1 166 ? 33.543 36.415 45.842 1.00 21.49 218 LYS A O 1
ATOM 1310 N N . HIS A 1 167 ? 31.645 37.526 46.248 1.00 21.63 219 HIS A N 1
ATOM 1311 C CA . HIS A 1 167 ? 32.262 38.457 47.211 1.00 22.88 219 HIS A CA 1
ATOM 1312 C C . HIS A 1 167 ? 33.173 37.847 48.286 1.00 22.87 219 HIS A C 1
ATOM 1313 O O . HIS A 1 167 ? 34.319 38.306 48.460 1.00 22.96 219 HIS A O 1
ATOM 1320 N N . GLN A 1 168 ? 32.660 36.839 49.006 1.00 22.89 220 GLN A N 1
ATOM 1321 C CA . GLN A 1 168 ? 33.388 36.203 50.121 1.00 23.71 220 GLN A CA 1
ATOM 1322 C C . GLN A 1 168 ? 34.718 35.562 49.683 1.00 21.91 220 GLN A C 1
ATOM 1323 O O . GLN A 1 168 ? 35.627 35.376 50.496 1.00 21.35 220 GLN A O 1
ATOM 1329 N N . TRP A 1 169 ? 34.831 35.328 48.377 1.00 20.66 221 TRP A N 1
ATOM 1330 C CA . TRP A 1 169 ? 35.957 34.597 47.768 1.00 21.26 221 TRP A CA 1
ATOM 1331 C C . TRP A 1 169 ? 37.020 35.466 47.122 1.00 21.45 221 TRP A C 1
ATOM 1332 O O . TRP A 1 169 ? 38.029 34.954 46.596 1.00 21.05 221 TRP A O 1
ATOM 1343 N N . LEU A 1 170 ? 36.805 36.781 47.158 1.00 21.96 222 LEU A N 1
ATOM 1344 C CA . LEU A 1 170 ? 37.643 37.728 46.445 1.00 24.48 222 LEU A CA 1
ATOM 1345 C C . LEU A 1 170 ? 39.144 37.697 46.747 1.00 24.92 222 LEU A C 1
ATOM 1346 O O . LEU A 1 170 ? 39.955 37.990 45.853 1.00 26.35 222 LEU A O 1
ATOM 1351 N N . ASP A 1 171 ? 39.534 37.399 47.976 1.00 25.04 223 ASP A N 1
ATOM 1352 C CA . ASP A 1 171 ? 40.991 37.291 48.202 1.00 26.67 223 ASP A CA 1
ATOM 1353 C C . ASP A 1 171 ? 41.478 35.857 48.368 1.00 26.47 223 ASP A C 1
ATOM 1354 O O . ASP A 1 171 ? 42.646 35.608 48.727 1.00 26.75 223 ASP A O 1
ATOM 1367 N N . LEU A 1 173 ? 40.259 33.220 45.818 1.00 23.87 225 LEU A N 1
ATOM 1368 C CA . LEU A 1 173 ? 40.392 32.825 44.421 1.00 22.92 225 LEU A CA 1
ATOM 1369 C C . LEU A 1 173 ? 41.015 33.930 43.574 1.00 24.60 225 LEU A C 1
ATOM 1370 O O . LEU A 1 173 ? 40.802 35.127 43.838 1.00 23.58 225 LEU A O 1
ATOM 1375 N N . THR A 1 174 ? 41.766 33.527 42.548 1.00 25.13 226 THR A N 1
ATOM 1376 C CA . THR A 1 174 ? 42.410 34.487 41.646 1.00 26.96 226 THR A CA 1
ATOM 1377 C C . THR A 1 174 ? 41.413 34.997 40.590 1.00 27.47 226 THR A C 1
ATOM 1378 O O . THR A 1 174 ? 40.364 34.393 40.367 1.00 26.46 226 THR A O 1
ATOM 1382 N N . GLU A 1 175 ? 41.742 36.120 39.959 1.00 29.18 227 GLU A N 1
ATOM 1383 C CA . GLU A 1 175 ? 40.981 36.604 38.804 1.00 31.02 227 GLU A CA 1
ATOM 1384 C C . GLU A 1 175 ? 40.791 35.477 37.797 1.00 29.96 227 GLU A C 1
ATOM 1385 O O . GLU A 1 175 ? 39.683 35.257 37.312 1.00 29.97 227 GLU A O 1
ATOM 1391 N N . ASP A 1 176 ? 41.867 34.761 37.470 1.00 29.07 228 ASP A N 1
ATOM 1392 C CA . ASP A 1 176 ? 41.743 33.602 36.573 1.00 28.98 228 ASP A CA 1
ATOM 1393 C C . ASP A 1 176 ? 40.845 32.437 37.041 1.00 27.63 228 ASP A C 1
ATOM 1394 O O . ASP A 1 176 ? 40.169 31.820 36.224 1.00 25.48 228 ASP A O 1
ATOM 1399 N N . ASP A 1 177 ? 40.871 32.115 38.343 1.00 25.59 229 ASP A N 1
ATOM 1400 C CA . ASP A 1 177 ? 39.919 31.159 38.921 1.00 24.13 229 ASP A CA 1
ATOM 1401 C C . ASP A 1 177 ? 38.487 31.558 38.588 1.00 21.87 229 ASP A C 1
ATOM 1402 O O . ASP A 1 177 ? 37.678 30.720 38.129 1.00 20.85 229 ASP A O 1
ATOM 1407 N N . PHE A 1 178 ? 38.160 32.820 38.850 1.00 21.97 230 PHE A N 1
ATOM 1408 C CA . PHE A 1 178 ? 36.783 33.306 38.596 1.00 22.38 230 PHE A CA 1
ATOM 1409 C C . PHE A 1 178 ? 36.430 33.190 37.132 1.00 23.38 230 PHE A C 1
ATOM 1410 O O . PHE A 1 178 ? 35.321 32.774 36.790 1.00 22.67 230 PHE A O 1
ATOM 1418 N N . LYS A 1 179 ? 37.368 33.551 36.258 1.00 23.97 231 LYS A N 1
ATOM 1419 C CA . LYS A 1 179 ? 37.086 33.446 34.822 1.00 25.42 231 LYS A CA 1
ATOM 1420 C C . LYS A 1 179 ? 36.766 32.035 34.425 1.00 24.11 231 LYS A C 1
ATOM 1421 O O . LYS A 1 179 ? 35.762 31.786 33.758 1.00 24.80 231 LYS A O 1
ATOM 1427 N N . GLU A 1 180 ? 37.578 31.086 34.889 1.00 22.31 232 GLU A N 1
ATOM 1428 C CA . GLU A 1 180 ? 37.385 29.681 34.571 1.00 22.64 232 GLU A CA 1
ATOM 1429 C C . GLU A 1 180 ? 36.097 29.123 35.186 1.00 20.93 232 GLU A C 1
ATOM 1430 O O . GLU A 1 180 ? 35.380 28.384 34.528 1.00 20.47 232 GLU A O 1
ATOM 1436 N N . LEU A 1 181 ? 35.810 29.482 36.445 1.00 18.43 233 LEU A N 1
ATOM 1437 C CA . LEU A 1 181 ? 34.526 29.088 37.064 1.00 17.88 233 LEU A CA 1
ATOM 1438 C C . LEU A 1 181 ? 33.307 29.592 36.302 1.00 18.09 233 LEU A C 1
ATOM 1439 O O . LEU A 1 181 ? 32.317 28.882 36.160 1.00 18.47 233 LEU A O 1
ATOM 1444 N N . THR A 1 182 ? 33.396 30.821 35.820 1.00 19.16 234 THR A N 1
ATOM 1445 C CA . THR A 1 182 ? 32.289 31.436 35.071 1.00 19.32 234 THR A CA 1
ATOM 1446 C C . THR A 1 182 ? 32.165 30.735 33.709 1.00 19.39 234 THR A C 1
ATOM 1447 O O . THR A 1 182 ? 31.054 30.417 33.260 1.00 18.89 234 THR A O 1
ATOM 1451 N N . LYS A 1 183 ? 33.309 30.435 33.090 1.00 21.68 235 LYS A N 1
ATOM 1452 C CA . LYS A 1 183 ? 33.278 29.767 31.775 1.00 23.04 235 LYS A CA 1
ATOM 1453 C C . LYS A 1 183 ? 32.539 28.428 31.829 1.00 22.61 235 LYS A C 1
ATOM 1454 O O . LYS A 1 183 ? 31.808 28.063 30.893 1.00 21.58 235 LYS A O 1
ATOM 1460 N N . VAL A 1 184 ? 32.715 27.686 32.929 1.00 21.60 236 VAL A N 1
ATOM 1461 C CA . VAL A 1 184 ? 32.031 26.389 33.093 1.00 22.62 236 VAL A CA 1
ATOM 1462 C C . VAL A 1 184 ? 30.664 26.492 33.759 1.00 20.76 236 VAL A C 1
ATOM 1463 O O . VAL A 1 184 ? 30.069 25.463 34.155 1.00 21.95 236 VAL A O 1
ATOM 1467 N N . LYS A 1 185 ? 30.164 27.721 33.876 1.00 18.81 237 LYS A N 1
ATOM 1468 C CA . LYS A 1 185 ? 28.797 27.973 34.296 1.00 19.04 237 LYS A CA 1
ATOM 1469 C C . LYS A 1 185 ? 28.594 27.496 35.725 1.00 17.90 237 LYS A C 1
ATOM 1470 O O . LYS A 1 185 ? 27.643 26.793 36.019 1.00 16.72 237 LYS A O 1
ATOM 1476 N N . THR A 1 186 ? 29.539 27.859 36.594 1.00 16.60 238 THR A N 1
ATOM 1477 C CA . THR A 1 186 ? 29.392 27.547 38.024 1.00 15.86 238 THR A CA 1
ATOM 1478 C C . THR A 1 186 ? 28.133 28.210 38.560 1.00 14.70 238 THR A C 1
ATOM 1479 O O . THR A 1 186 ? 27.826 29.412 38.242 1.00 15.56 238 THR A O 1
ATOM 1483 N N . VAL A 1 187 ? 27.395 27.498 39.416 1.00 14.42 239 VAL A N 1
ATOM 1484 C CA . VAL A 1 187 ? 26.186 28.055 39.989 1.00 16.63 239 VAL A CA 1
ATOM 1485 C C . VAL A 1 187 ? 26.245 28.192 41.525 1.00 16.52 239 VAL A C 1
ATOM 1486 O O . VAL A 1 187 ? 25.430 28.902 42.120 1.00 17.69 239 VAL A O 1
ATOM 1490 N N . GLY A 1 188 ? 27.159 27.460 42.158 1.00 15.46 240 GLY A N 1
ATOM 1491 C CA . GLY A 1 188 ? 27.158 27.505 43.622 1.00 13.88 240 GLY A CA 1
ATOM 1492 C C . GLY A 1 188 ? 28.304 26.702 44.194 1.00 14.71 240 GLY A C 1
ATOM 1493 O O . GLY A 1 188 ? 29.162 26.132 43.450 1.00 13.81 240 GLY A O 1
ATOM 1494 N N . GLU A 1 189 ? 28.358 26.706 45.537 1.00 13.88 241 GLU A N 1
ATOM 1495 C CA . GLU A 1 189 ? 29.365 25.876 46.255 1.00 15.24 241 GLU A CA 1
ATOM 1496 C C . GLU A 1 189 ? 28.819 25.249 47.507 1.00 13.08 241 GLU A C 1
ATOM 1497 O O . GLU A 1 189 ? 27.856 25.746 48.100 1.00 12.82 241 GLU A O 1
ATOM 1503 N N . ILE A 1 190 ? 29.427 24.113 47.840 1.00 12.52 242 ILE A N 1
ATOM 1504 C CA . ILE A 1 190 ? 29.128 23.407 49.085 1.00 12.91 242 ILE A CA 1
ATOM 1505 C C . ILE A 1 190 ? 30.450 22.856 49.564 1.00 13.47 242 ILE A C 1
ATOM 1506 O O . ILE A 1 190 ? 31.234 22.319 48.783 1.00 12.80 242 ILE A O 1
ATOM 1511 N N . CYS A 1 191 ? 30.743 22.999 50.866 1.00 13.90 243 CYS A N 1
ATOM 1512 C CA . CYS A 1 191 ? 32.043 22.585 51.405 1.00 14.96 243 CYS A CA 1
ATOM 1513 C C . CYS A 1 191 ? 33.220 23.171 50.590 1.00 14.66 243 CYS A C 1
ATOM 1514 O O . CYS A 1 191 ? 34.238 22.527 50.449 1.00 15.02 243 CYS A O 1
ATOM 1517 N N . CYS A 1 192 ? 33.015 24.367 50.074 1.00 15.57 244 CYS A N 1
ATOM 1518 C CA . CYS A 1 192 ? 34.009 25.111 49.324 1.00 15.56 244 CYS A CA 1
ATOM 1519 C C . CYS A 1 192 ? 34.377 24.485 47.975 1.00 16.44 244 CYS A C 1
ATOM 1520 O O . CYS A 1 192 ? 35.435 24.802 47.414 1.00 17.74 244 CYS A O 1
ATOM 1523 N N . ARG A 1 193 ? 33.499 23.639 47.457 1.00 13.66 245 ARG A N 1
ATOM 1524 C CA . ARG A 1 193 ? 33.623 23.045 46.105 1.00 14.98 245 ARG A CA 1
ATOM 1525 C C . ARG A 1 193 ? 32.546 23.592 45.225 1.00 15.91 245 ARG A C 1
ATOM 1526 O O . ARG A 1 193 ? 31.392 23.708 45.647 1.00 16.53 245 ARG A O 1
ATOM 1534 N N . PHE A 1 194 ? 32.957 23.953 44.011 1.00 13.96 246 PHE A N 1
ATOM 1535 C CA . PHE A 1 194 ? 32.129 24.721 43.081 1.00 13.37 246 PHE A CA 1
ATOM 1536 C C . PHE A 1 194 ? 31.531 23.786 42.079 1.00 14.09 246 PHE A C 1
ATOM 1537 O O . PHE A 1 194 ? 32.248 22.960 41.506 1.00 16.84 246 PHE A O 1
ATOM 1545 N N . PHE A 1 195 ? 30.238 23.951 41.838 1.00 13.94 247 PHE A N 1
ATOM 1546 C CA . PHE A 1 195 ? 29.551 23.043 40.897 1.00 12.43 247 PHE A CA 1
ATOM 1547 C C . PHE A 1 195 ? 28.691 23.786 39.891 1.00 14.14 247 PHE A C 1
ATOM 1548 O O . PHE A 1 195 ? 28.313 24.950 40.099 1.00 13.66 247 PHE A O 1
ATOM 1556 N N . ASP A 1 196 ? 28.374 23.064 38.810 1.00 15.01 248 ASP A N 1
ATOM 1557 C CA . ASP A 1 196 ? 27.479 23.559 37.788 1.00 17.48 248 ASP A CA 1
ATOM 1558 C C . ASP A 1 196 ? 26.002 23.281 38.067 1.00 17.61 248 ASP A C 1
ATOM 1559 O O . ASP A 1 196 ? 25.610 22.885 39.180 1.00 17.02 248 ASP A O 1
ATOM 1564 N N . SER A 1 197 ? 25.142 23.508 37.077 1.00 17.79 249 SER A N 1
ATOM 1565 C CA . SER A 1 197 ? 23.667 23.411 37.306 1.00 18.69 249 SER A CA 1
ATOM 1566 C C . SER A 1 197 ? 23.140 22.023 37.619 1.00 19.83 249 SER A C 1
ATOM 1567 O O . SER A 1 197 ? 21.962 21.887 38.013 1.00 19.49 249 SER A O 1
ATOM 1570 N N . LYS A 1 198 ? 23.995 21.000 37.428 1.00 18.30 250 LYS A N 1
ATOM 1571 C CA . LYS A 1 198 ? 23.658 19.592 37.673 1.00 19.97 250 LYS A CA 1
ATOM 1572 C C . LYS A 1 198 ? 24.387 19.059 38.914 1.00 18.71 250 LYS A C 1
ATOM 1573 O O . LYS A 1 198 ? 24.320 17.872 39.236 1.00 19.14 250 LYS A O 1
ATOM 1579 N N . GLY A 1 199 ? 25.098 19.955 39.598 1.00 18.85 251 GLY A N 1
ATOM 1580 C CA . GLY A 1 199 ? 25.769 19.639 40.859 1.00 18.21 251 GLY A CA 1
ATOM 1581 C C . GLY A 1 199 ? 27.064 18.893 40.665 1.00 18.38 251 GLY A C 1
ATOM 1582 O O . GLY A 1 199 ? 27.578 18.242 41.584 1.00 20.28 251 GLY A O 1
ATOM 1583 N N . LYS A 1 200 ? 27.636 19.037 39.468 1.00 20.18 252 LYS A N 1
ATOM 1584 C CA . LYS A 1 200 ? 28.961 18.487 39.187 1.00 20.52 252 LYS A CA 1
ATOM 1585 C C . LYS A 1 200 ? 30.100 19.493 39.383 1.00 21.42 252 LYS A C 1
ATOM 1586 O O . LYS A 1 200 ? 29.977 20.640 38.977 1.00 18.87 252 LYS A O 1
ATOM 1592 N N . GLU A 1 201 ? 31.199 19.034 39.995 1.00 21.48 253 GLU A N 1
ATOM 1593 C CA . GLU A 1 201 ? 32.393 19.833 40.232 1.00 22.29 253 GLU A CA 1
ATOM 1594 C C . GLU A 1 201 ? 33.274 19.926 38.976 1.00 25.02 253 GLU A C 1
ATOM 1595 O O . GLU A 1 201 ? 34.156 19.093 38.742 1.00 26.79 253 GLU A O 1
ATOM 1601 N N . VAL A 1 202 ? 33.061 20.973 38.182 1.00 27.53 254 VAL A N 1
ATOM 1602 C CA . VAL A 1 202 ? 33.538 20.899 36.780 1.00 28.41 254 VAL A CA 1
ATOM 1603 C C . VAL A 1 202 ? 34.995 21.320 36.587 1.00 27.27 254 VAL A C 1
ATOM 1604 O O . VAL A 1 202 ? 35.728 20.672 35.829 1.00 28.44 254 VAL A O 1
ATOM 1608 N N . TYR A 1 203 ? 35.446 22.337 37.333 1.00 25.73 255 TYR A N 1
ATOM 1609 C CA . TYR A 1 203 ? 36.790 22.878 37.174 1.00 23.30 255 TYR A CA 1
ATOM 1610 C C . TYR A 1 203 ? 37.868 22.130 38.017 1.00 22.73 255 TYR A C 1
ATOM 1611 O O . TYR A 1 203 ? 38.170 22.456 39.192 1.00 21.07 255 TYR A O 1
ATOM 1620 N N . GLU A 1 204 ? 38.472 21.149 37.364 1.00 20.73 256 GLU A N 1
ATOM 1621 C CA . GLU A 1 204 ? 39.387 20.204 38.029 1.00 21.81 256 GLU A CA 1
ATOM 1622 C C . GLU A 1 204 ? 40.643 20.839 38.662 1.00 21.14 256 GLU A C 1
ATOM 1623 O O . GLU A 1 204 ? 41.101 20.399 39.746 1.00 20.58 256 GLU A O 1
ATOM 1629 N N . ASN A 1 205 ? 41.231 21.838 38.008 1.00 21.11 257 ASN A N 1
ATOM 1630 C CA . ASN A 1 205 ? 42.371 22.548 38.571 1.00 21.91 257 ASN A CA 1
ATOM 1631 C C . ASN A 1 205 ? 42.144 23.114 39.991 1.00 20.49 257 ASN A C 1
ATOM 1632 O O . ASN A 1 205 ? 43.007 23.007 40.881 1.00 22.03 257 ASN A O 1
ATOM 1637 N N . LEU A 1 206 ? 41.003 23.744 40.197 1.00 18.09 258 LEU A N 1
ATOM 1638 C CA . LEU A 1 206 ? 40.719 24.274 41.554 1.00 17.32 258 LEU A CA 1
ATOM 1639 C C . LEU A 1 206 ? 40.328 23.109 42.484 1.00 15.82 258 LEU A C 1
ATOM 1640 O O . LEU A 1 206 ? 40.738 23.087 43.657 1.00 16.58 258 LEU A O 1
ATOM 1645 N N . GLN A 1 207 ? 39.554 22.150 41.965 1.00 16.09 259 GLN A N 1
ATOM 1646 C CA . GLN A 1 207 ? 39.120 20.955 42.735 1.00 16.10 259 GLN A CA 1
ATOM 1647 C C . GLN A 1 207 ? 40.332 20.330 43.426 1.00 17.42 259 GLN A C 1
ATOM 1648 O O . GLN A 1 207 ? 40.292 20.007 44.619 1.00 17.19 259 GLN A O 1
ATOM 1654 N N . GLU A 1 208 ? 41.414 20.176 42.664 1.00 17.16 260 GLU A N 1
ATOM 1655 C CA . GLU A 1 208 ? 42.648 19.493 43.143 1.00 18.57 260 GLU A CA 1
ATOM 1656 C C . GLU A 1 208 ? 43.542 20.380 44.068 1.00 18.11 260 GLU A C 1
ATOM 1657 O O . GLU A 1 208 ? 44.551 19.928 44.637 1.00 20.30 260 GLU A O 1
ATOM 1663 N N . ARG A 1 209 ? 43.184 21.640 44.238 1.00 15.58 261 ARG A N 1
ATOM 1664 C CA . ARG A 1 209 ? 43.941 22.568 45.040 1.00 16.23 261 ARG A CA 1
ATOM 1665 C C . ARG A 1 209 ? 43.215 22.842 46.383 1.00 13.86 261 ARG A C 1
ATOM 1666 O O . ARG A 1 209 ? 43.710 23.642 47.177 1.00 15.12 261 ARG A O 1
ATOM 1674 N N . THR A 1 210 ? 42.047 22.206 46.553 1.00 14.59 262 THR A N 1
ATOM 1675 C CA . THR A 1 210 ? 41.135 22.590 47.663 1.00 13.61 262 THR A CA 1
ATOM 1676 C C . THR A 1 210 ? 41.273 21.593 48.844 1.00 13.51 262 THR A C 1
ATOM 1677 O O . THR A 1 210 ? 41.279 20.371 48.659 1.00 12.90 262 THR A O 1
ATOM 1681 N N . ILE A 1 211 ? 41.384 22.183 50.054 1.00 12.69 263 ILE A N 1
ATOM 1682 C CA . ILE A 1 211 ? 41.609 21.402 51.239 1.00 11.86 263 ILE A CA 1
ATOM 1683 C C . ILE A 1 211 ? 40.230 21.229 51.900 1.00 12.15 263 ILE A C 1
ATOM 1684 O O . ILE A 1 211 ? 39.861 21.944 52.830 1.00 12.81 263 ILE A O 1
ATOM 1689 N N . ALA A 1 212 ? 39.450 20.313 51.359 1.00 11.68 264 ALA A N 1
ATOM 1690 C CA . ALA A 1 212 ? 38.080 20.073 51.868 1.00 12.21 264 ALA A CA 1
ATOM 1691 C C . ALA A 1 212 ? 37.678 18.649 51.612 1.00 10.59 264 ALA A C 1
ATOM 1692 O O . ALA A 1 212 ? 38.223 17.964 50.743 1.00 10.60 264 ALA A O 1
ATOM 1694 N N . ILE A 1 213 ? 36.670 18.195 52.346 1.00 10.24 265 ILE A N 1
ATOM 1695 C CA . ILE A 1 213 ? 36.044 16.907 52.019 1.00 10.02 265 ILE A CA 1
ATOM 1696 C C . ILE A 1 213 ? 35.649 16.852 50.552 1.00 11.01 265 ILE A C 1
ATOM 1697 O O . ILE A 1 213 ? 35.236 17.839 50.001 1.00 11.65 265 ILE A O 1
ATOM 1702 N N . SER A 1 214 ? 35.836 15.696 49.928 1.00 11.57 266 SER A N 1
ATOM 1703 C CA . SER A 1 214 ? 35.345 15.564 48.533 1.00 12.73 266 SER A CA 1
ATOM 1704 C C . SER A 1 214 ? 33.825 15.484 48.456 1.00 13.18 266 SER A C 1
ATOM 1705 O O . SER A 1 214 ? 33.162 15.052 49.401 1.00 12.59 266 SER A O 1
ATOM 1708 N N . LEU A 1 215 ? 33.241 15.858 47.304 1.00 13.91 267 LEU A N 1
ATOM 1709 C CA . LEU A 1 215 ? 31.795 15.681 47.110 1.00 14.42 267 LEU A CA 1
ATOM 1710 C C . LEU A 1 215 ? 31.406 14.193 47.223 1.00 13.66 267 LEU A C 1
ATOM 1711 O O . LEU A 1 215 ? 30.382 13.857 47.827 1.00 14.16 267 LEU A O 1
ATOM 1716 N N . GLU A 1 216 ? 32.275 13.306 46.701 1.00 13.66 268 GLU A N 1
ATOM 1717 C CA . GLU A 1 216 ? 32.106 11.866 46.848 1.00 15.56 268 GLU A CA 1
ATOM 1718 C C . GLU A 1 216 ? 31.950 11.422 48.296 1.00 13.67 268 GLU A C 1
ATOM 1719 O O . GLU A 1 216 ? 31.005 10.690 48.645 1.00 14.94 268 GLU A O 1
ATOM 1725 N N . ASP A 1 217 ? 32.819 11.923 49.168 1.00 12.69 269 ASP A N 1
ATOM 1726 C CA . ASP A 1 217 ? 32.695 11.586 50.575 1.00 13.15 269 ASP A CA 1
ATOM 1727 C C . ASP A 1 217 ? 31.480 12.296 51.197 1.00 12.61 269 ASP A C 1
ATOM 1728 O O . ASP A 1 217 ? 30.703 11.660 51.958 1.00 12.23 269 ASP A O 1
ATOM 1733 N N . LEU A 1 218 ? 31.300 13.578 50.879 1.00 11.06 270 LEU A N 1
ATOM 1734 C CA . LEU A 1 218 ? 30.117 14.281 51.440 1.00 11.93 270 LEU A CA 1
ATOM 1735 C C . LEU A 1 218 ? 28.820 13.550 51.159 1.00 11.76 270 LEU A C 1
ATOM 1736 O O . LEU A 1 218 ? 28.011 13.351 52.066 1.00 13.76 270 LEU A O 1
ATOM 1741 N N . LYS A 1 219 ? 28.651 13.113 49.925 1.00 13.11 271 LYS A N 1
ATOM 1742 C CA . LYS A 1 219 ? 27.371 12.586 49.486 1.00 14.10 271 LYS A CA 1
ATOM 1743 C C . LYS A 1 219 ? 27.091 11.161 49.960 1.00 13.31 271 LYS A C 1
ATOM 1744 O O . LYS A 1 219 ? 26.027 10.620 49.706 1.00 13.28 271 LYS A O 1
ATOM 1750 N N . ASN A 1 220 ? 28.067 10.576 50.651 1.00 13.69 272 ASN A N 1
ATOM 1751 C CA . ASN A 1 220 ? 27.912 9.254 51.249 1.00 15.35 272 ASN A CA 1
ATOM 1752 C C . ASN A 1 220 ? 27.832 9.264 52.775 1.00 15.47 272 ASN A C 1
ATOM 1753 O O . ASN A 1 220 ? 27.716 8.198 53.393 1.00 15.38 272 ASN A O 1
ATOM 1758 N N . ILE A 1 221 ? 27.890 10.470 53.371 1.00 14.61 273 ILE A N 1
ATOM 1759 C CA . ILE A 1 221 ? 27.637 10.600 54.825 1.00 13.06 273 ILE A CA 1
ATOM 1760 C C . ILE A 1 221 ? 26.201 10.187 55.109 1.00 13.13 273 ILE A C 1
ATOM 1761 O O . ILE A 1 221 ? 25.278 10.621 54.412 1.00 14.01 273 ILE A O 1
ATOM 1766 N N . PRO A 1 222 ? 25.982 9.352 56.153 1.00 14.33 274 PRO A N 1
ATOM 1767 C CA . PRO A 1 222 ? 24.610 8.920 56.433 1.00 15.35 274 PRO A CA 1
ATOM 1768 C C . PRO A 1 222 ? 23.582 10.010 56.646 1.00 16.07 274 PRO A C 1
ATOM 1769 O O . PRO A 1 222 ? 22.433 9.877 56.170 1.00 16.91 274 PRO A O 1
ATOM 1773 N N . GLN A 1 223 ? 23.942 11.073 57.387 1.00 15.03 275 GLN A N 1
ATOM 1774 C CA . GLN A 1 223 ? 22.983 12.177 57.569 1.00 16.13 275 GLN A CA 1
ATOM 1775 C C . GLN A 1 223 ? 23.691 13.479 57.223 1.00 14.87 275 GLN A C 1
ATOM 1776 O O . GLN A 1 223 ? 24.617 13.858 57.898 1.00 16.93 275 GLN A O 1
ATOM 1782 N N . SER A 1 224 ? 23.300 14.106 56.129 1.00 13.45 276 SER A N 1
ATOM 1783 C CA . SER A 1 224 ? 23.945 15.366 55.732 1.00 12.89 276 SER A CA 1
ATOM 1784 C C . SER A 1 224 ? 22.879 16.422 55.635 1.00 11.35 276 SER A C 1
ATOM 1785 O O . SER A 1 224 ? 21.944 16.340 54.824 1.00 12.35 276 SER A O 1
ATOM 1788 N N . LEU A 1 225 ? 23.039 17.431 56.450 1.00 11.35 277 LEU A N 1
ATOM 1789 C CA . LEU A 1 225 ? 21.996 18.451 56.646 1.00 13.31 277 LEU A CA 1
ATOM 1790 C C . LEU A 1 225 ? 22.486 19.726 56.042 1.00 13.34 277 LEU A C 1
ATOM 1791 O O . LEU A 1 225 ? 23.502 20.280 56.522 1.00 12.93 277 LEU A O 1
ATOM 1796 N N . ALA A 1 226 ? 21.771 20.240 55.035 1.00 12.95 278 ALA A N 1
ATOM 1797 C CA . ALA A 1 226 ? 22.061 21.565 54.527 1.00 13.73 278 ALA A CA 1
ATOM 1798 C C . ALA A 1 226 ? 20.949 22.514 54.968 1.00 13.87 278 ALA A C 1
ATOM 1799 O O . ALA A 1 226 ? 19.782 22.157 54.867 1.00 14.15 278 ALA A O 1
ATOM 1801 N N . VAL A 1 227 ? 21.320 23.709 55.438 1.00 13.65 279 VAL A N 1
ATOM 1802 C CA . VAL A 1 227 ? 20.335 24.740 55.729 1.00 13.06 279 VAL A CA 1
ATOM 1803 C C . VAL A 1 227 ? 20.594 25.915 54.801 1.00 14.30 279 VAL A C 1
ATOM 1804 O O . VAL A 1 227 ? 21.727 26.490 54.797 1.00 14.16 279 VAL A O 1
ATOM 1808 N N . ALA A 1 228 ? 19.608 26.246 53.962 1.00 13.31 280 ALA A N 1
ATOM 1809 C CA . ALA A 1 228 ? 19.897 27.214 52.890 1.00 15.89 280 ALA A CA 1
ATOM 1810 C C . ALA A 1 228 ? 18.594 27.763 52.313 1.00 15.72 280 ALA A C 1
ATOM 1811 O O . ALA A 1 228 ? 17.669 26.990 52.029 1.00 14.39 280 ALA A O 1
ATOM 1813 N N . TYR A 1 229 ? 18.535 29.093 52.162 1.00 15.32 281 TYR A N 1
ATOM 1814 C CA . TYR A 1 229 ? 17.339 29.695 51.590 1.00 16.43 281 TYR A CA 1
ATOM 1815 C C . TYR A 1 229 ? 17.673 31.032 50.944 1.00 17.05 281 TYR A C 1
ATOM 1816 O O . TYR A 1 229 ? 18.763 31.585 51.154 1.00 17.52 281 TYR A O 1
ATOM 1825 N N . GLY A 1 230 ? 16.727 31.526 50.162 1.00 16.95 282 GLY A N 1
ATOM 1826 C CA . GLY A 1 230 ? 16.814 32.874 49.575 1.00 18.12 282 GLY A CA 1
ATOM 1827 C C . GLY A 1 230 ? 16.754 32.795 48.083 1.00 18.18 282 GLY A C 1
ATOM 1828 O O . GLY A 1 230 ? 17.182 31.800 47.487 1.00 17.64 282 GLY A O 1
ATOM 1829 N N . ASP A 1 231 ? 16.250 33.851 47.451 1.00 17.07 283 ASP A N 1
ATOM 1830 C CA . ASP A 1 231 ? 16.141 33.808 45.991 1.00 19.39 283 ASP A CA 1
ATOM 1831 C C . ASP A 1 231 ? 17.483 33.576 45.266 1.00 18.46 283 ASP A C 1
ATOM 1832 O O . ASP A 1 231 ? 17.500 32.949 44.212 1.00 20.07 283 ASP A O 1
ATOM 1837 N N . THR A 1 232 ? 18.593 34.075 45.797 1.00 19.29 284 THR A N 1
ATOM 1838 C CA . THR A 1 232 ? 19.897 33.959 45.044 1.00 19.49 284 THR A CA 1
ATOM 1839 C C . THR A 1 232 ? 20.451 32.523 45.167 1.00 19.39 284 THR A C 1
ATOM 1840 O O . THR A 1 232 ? 21.422 32.155 44.486 1.00 20.34 284 THR A O 1
ATOM 1844 N N . LYS A 1 233 ? 19.833 31.751 46.042 1.00 16.07 285 LYS A N 1
ATOM 1845 C CA . LYS A 1 233 ? 20.264 30.359 46.232 1.00 17.21 285 LYS A CA 1
ATOM 1846 C C . LYS A 1 233 ? 19.464 29.288 45.513 1.00 16.13 285 LYS A C 1
ATOM 1847 O O . LYS A 1 233 ? 19.757 28.098 45.693 1.00 15.46 285 LYS A O 1
ATOM 1853 N N . VAL A 1 234 ? 18.487 29.677 44.681 1.00 15.56 286 VAL A N 1
ATOM 1854 C CA . VAL A 1 234 ? 17.580 28.691 44.058 1.00 15.72 286 VAL A CA 1
ATOM 1855 C C . VAL A 1 234 ? 18.368 27.772 43.107 1.00 16.16 286 VAL A C 1
ATOM 1856 O O . VAL A 1 234 ? 18.217 26.540 43.180 1.00 15.43 286 VAL A O 1
ATOM 1860 N N . SER A 1 235 ? 19.220 28.351 42.249 1.00 15.75 287 SER A N 1
ATOM 1861 C CA . SER A 1 235 ? 19.983 27.512 41.295 1.00 15.73 287 SER A CA 1
ATOM 1862 C C . SER A 1 235 ? 20.933 26.552 42.039 1.00 15.88 287 SER A C 1
ATOM 1863 O O . SER A 1 235 ? 21.017 25.368 41.699 1.00 14.38 287 SER A O 1
ATOM 1866 N N . SER A 1 236 ? 21.560 27.063 43.101 1.00 15.26 288 SER A N 1
ATOM 1867 C CA . SER A 1 236 ? 22.511 26.256 43.888 1.00 16.48 288 SER A CA 1
ATOM 1868 C C . SER A 1 236 ? 21.805 25.082 44.580 1.00 15.11 288 SER A C 1
ATOM 1869 O O . SER A 1 236 ? 22.280 23.916 44.566 1.00 13.68 288 SER A O 1
ATOM 1872 N N . ILE A 1 237 ? 20.656 25.363 45.180 1.00 13.62 289 ILE A N 1
ATOM 1873 C CA . ILE A 1 237 ? 19.906 24.315 45.851 1.00 13.82 289 ILE A CA 1
ATOM 1874 C C . ILE A 1 237 ? 19.421 23.273 44.838 1.00 13.68 289 ILE A C 1
ATOM 1875 O O . ILE A 1 237 ? 19.520 22.061 45.070 1.00 14.04 289 ILE A O 1
ATOM 1880 N N . LEU A 1 238 ? 18.988 23.738 43.671 1.00 12.91 290 LEU A N 1
ATOM 1881 C CA . LEU A 1 238 ? 18.512 22.775 42.675 1.00 11.94 290 LEU A CA 1
ATOM 1882 C C . LEU A 1 238 ? 19.678 21.838 42.253 1.00 12.52 290 LEU A C 1
ATOM 1883 O O . LEU A 1 238 ? 19.502 20.621 42.096 1.00 13.94 290 LEU A O 1
ATOM 1888 N N . SER A 1 239 ? 20.876 22.400 42.142 1.00 12.64 291 SER A N 1
ATOM 1889 C CA . SER A 1 239 ? 22.090 21.602 41.769 1.00 13.30 291 SER A CA 1
ATOM 1890 C C . SER A 1 239 ? 22.352 20.519 42.803 1.00 13.55 291 SER A C 1
ATOM 1891 O O . SER A 1 239 ? 22.527 19.333 42.496 1.00 13.17 291 SER A O 1
ATOM 1894 N N . VAL A 1 240 ? 22.339 20.949 44.061 1.00 12.14 292 VAL A N 1
ATOM 1895 C CA . VAL A 1 240 ? 22.591 20.025 45.191 1.00 13.11 292 VAL A CA 1
ATOM 1896 C C . VAL A 1 240 ? 21.535 18.919 45.217 1.00 12.79 292 VAL A C 1
ATOM 1897 O O . VAL A 1 240 ? 21.863 17.735 45.440 1.00 12.71 292 VAL A O 1
ATOM 1901 N N . LEU A 1 241 ? 20.275 19.280 44.976 1.00 12.72 293 LEU A N 1
ATOM 1902 C CA . LEU A 1 241 ? 19.190 18.277 44.914 1.00 13.88 293 LEU A CA 1
ATOM 1903 C C . LEU A 1 241 ? 19.422 17.270 43.746 1.00 14.33 293 LEU A C 1
ATOM 1904 O O . LEU A 1 241 ? 19.263 16.048 43.905 1.00 14.77 293 LEU A O 1
ATOM 1909 N N . ARG A 1 242 ? 19.668 17.836 42.556 1.00 15.88 294 ARG A N 1
ATOM 1910 C CA . ARG A 1 242 ? 20.001 17.053 41.341 1.00 16.31 294 ARG A CA 1
ATOM 1911 C C . ARG A 1 242 ? 21.070 15.997 41.512 1.00 16.20 294 ARG A C 1
ATOM 1912 O O . ARG A 1 242 ? 20.856 14.863 41.051 1.00 18.50 294 ARG A O 1
ATOM 1920 N N . ALA A 1 243 ? 22.170 16.351 42.178 1.00 14.88 295 ALA A N 1
ATOM 1921 C CA . ALA A 1 243 ? 23.342 15.482 42.366 1.00 16.16 295 ALA A CA 1
ATOM 1922 C C . ALA A 1 243 ? 23.273 14.730 43.689 1.00 14.64 295 ALA A C 1
ATOM 1923 O O . ALA A 1 243 ? 24.193 13.969 44.046 1.00 14.53 295 ALA A O 1
ATOM 1925 N N . ASN A 1 244 ? 22.177 14.945 44.426 1.00 14.88 296 ASN A N 1
ATOM 1926 C CA . ASN A 1 244 ? 22.004 14.275 45.746 1.00 15.36 296 ASN A CA 1
ATOM 1927 C C . ASN A 1 244 ? 23.223 14.470 46.630 1.00 14.22 296 ASN A C 1
ATOM 1928 O O . ASN A 1 244 ? 23.701 13.522 47.257 1.00 14.13 296 ASN A O 1
ATOM 1933 N N . LEU A 1 245 ? 23.756 15.692 46.627 1.00 14.09 297 LEU A N 1
ATOM 1934 C CA . LEU A 1 245 ? 24.966 16.011 47.439 1.00 13.31 297 LEU A CA 1
ATOM 1935 C C . LEU A 1 245 ? 24.734 15.971 48.939 1.00 13.53 297 LEU A C 1
ATOM 1936 O O . LEU A 1 245 ? 25.663 15.665 49.670 1.00 15.47 297 LEU A O 1
ATOM 1941 N N . VAL A 1 246 ? 23.522 16.300 49.383 1.00 14.44 298 VAL A N 1
ATOM 1942 C CA . VAL A 1 246 ? 23.116 16.060 50.757 1.00 13.71 298 VAL A CA 1
ATOM 1943 C C . VAL A 1 246 ? 21.778 15.324 50.751 1.00 12.64 298 VAL A C 1
ATOM 1944 O O . VAL A 1 246 ? 21.095 15.212 49.727 1.00 13.16 298 VAL A O 1
ATOM 1948 N N . ASN A 1 247 ? 21.430 14.770 51.890 1.00 11.70 299 ASN A N 1
ATOM 1949 C CA . ASN A 1 247 ? 20.187 13.974 52.026 1.00 12.46 299 ASN A CA 1
ATOM 1950 C C . ASN A 1 247 ? 19.155 14.572 52.943 1.00 11.30 299 ASN A C 1
ATOM 1951 O O . ASN A 1 247 ? 18.142 13.941 53.178 1.00 12.36 299 ASN A O 1
ATOM 1956 N N . HIS A 1 248 ? 19.430 15.760 53.494 1.00 11.66 300 HIS A N 1
ATOM 1957 C CA . HIS A 1 248 ? 18.465 16.456 54.358 1.00 12.41 300 HIS A CA 1
ATOM 1958 C C . HIS A 1 248 ? 18.576 17.941 54.148 1.00 12.64 300 HIS A C 1
ATOM 1959 O O . HIS A 1 248 ? 19.668 18.528 54.308 1.00 13.99 300 HIS A O 1
ATOM 1966 N N . LEU A 1 249 ? 17.462 18.549 53.761 1.00 12.48 301 LEU A N 1
ATOM 1967 C CA . LEU A 1 249 ? 17.471 19.961 53.447 1.00 11.91 301 LEU A CA 1
ATOM 1968 C C . LEU A 1 249 ? 16.444 20.668 54.331 1.00 12.56 301 LEU A C 1
ATOM 1969 O O . LEU A 1 249 ? 15.407 20.132 54.598 1.00 13.10 301 LEU A O 1
ATOM 1974 N N . ILE A 1 250 ? 16.842 21.819 54.877 1.00 12.00 302 ILE A N 1
ATOM 1975 C CA . ILE A 1 250 ? 15.926 22.757 55.522 1.00 12.75 302 ILE A CA 1
ATOM 1976 C C . ILE A 1 250 ? 15.965 24.066 54.702 1.00 14.66 302 ILE A C 1
ATOM 1977 O O . ILE A 1 250 ? 17.018 24.696 54.513 1.00 14.20 302 ILE A O 1
ATOM 1982 N N . THR A 1 251 ? 14.795 24.471 54.208 1.00 15.30 303 THR A N 1
ATOM 1983 C CA . THR A 1 251 ? 14.694 25.713 53.425 1.00 14.51 303 THR A CA 1
ATOM 1984 C C . THR A 1 251 ? 13.295 26.279 53.668 1.00 14.70 303 THR A C 1
ATOM 1985 O O . THR A 1 251 ? 12.560 25.769 54.511 1.00 15.79 303 THR A O 1
ATOM 1989 N N . ASP A 1 252 ? 12.988 27.392 53.031 1.00 14.86 304 ASP A N 1
ATOM 1990 C CA . ASP A 1 252 ? 11.632 28.004 53.188 1.00 15.37 304 ASP A CA 1
ATOM 1991 C C . ASP A 1 252 ? 10.740 27.690 51.975 1.00 16.85 304 ASP A C 1
ATOM 1992 O O . ASP A 1 252 ? 11.228 27.226 50.939 1.00 16.64 304 ASP A O 1
ATOM 1997 N N . LYS A 1 253 ? 9.430 27.931 52.116 1.00 18.05 305 LYS A N 1
ATOM 1998 C CA . LYS A 1 253 ? 8.519 27.691 51.000 1.00 18.89 305 LYS A CA 1
ATOM 1999 C C . LYS A 1 253 ? 8.816 28.520 49.746 1.00 18.57 305 LYS A C 1
ATOM 2000 O O . LYS A 1 253 ? 8.787 27.999 48.613 1.00 19.83 305 LYS A O 1
ATOM 2006 N N . ASN A 1 254 ? 9.081 29.813 49.926 1.00 18.68 306 ASN A N 1
ATOM 2007 C CA . ASN A 1 254 ? 9.384 30.687 48.804 1.00 19.33 306 ASN A CA 1
ATOM 2008 C C . ASN A 1 254 ? 10.522 30.133 47.957 1.00 18.87 306 ASN A C 1
ATOM 2009 O O . ASN A 1 254 ? 10.422 30.087 46.739 1.00 20.41 306 ASN A O 1
ATOM 2014 N N . THR A 1 255 ? 11.549 29.594 48.623 1.00 17.52 307 THR A N 1
ATOM 2015 C CA . THR A 1 255 ? 12.733 29.085 47.919 1.00 17.81 307 THR A CA 1
ATOM 2016 C C . THR A 1 255 ? 12.409 27.800 47.210 1.00 16.72 307 THR A C 1
ATOM 2017 O O . THR A 1 255 ? 12.728 27.646 46.033 1.00 17.51 307 THR A O 1
ATOM 2021 N N . ILE A 1 256 ? 11.743 26.872 47.901 1.00 16.74 308 ILE A N 1
ATOM 2022 C CA . ILE A 1 256 ? 11.518 25.593 47.209 1.00 17.66 308 ILE A CA 1
ATOM 2023 C C . ILE A 1 256 ? 10.551 25.740 46.011 1.00 16.50 308 ILE A C 1
ATOM 2024 O O . ILE A 1 256 ? 10.697 25.062 44.998 1.00 16.77 308 ILE A O 1
ATOM 2029 N N . LEU A 1 257 ? 9.571 26.641 46.116 1.00 16.99 309 LEU A N 1
ATOM 2030 C CA . LEU A 1 257 ? 8.699 26.877 44.956 1.00 18.89 309 LEU A CA 1
ATOM 2031 C C . LEU A 1 257 ? 9.490 27.402 43.755 1.00 18.11 309 LEU A C 1
ATOM 2032 O O . LEU A 1 257 ? 9.189 27.050 42.622 1.00 18.58 309 LEU A O 1
ATOM 2037 N N . LYS A 1 258 ? 10.477 28.268 44.014 1.00 17.32 310 LYS A N 1
ATOM 2038 C CA . LYS A 1 258 ? 11.320 28.771 42.929 1.00 17.36 310 LYS A CA 1
ATOM 2039 C C . LYS A 1 258 ? 12.230 27.664 42.318 1.00 18.40 310 LYS A C 1
ATOM 2040 O O . LYS A 1 258 ? 12.504 27.672 41.115 1.00 19.09 310 LYS A O 1
ATOM 2046 N N . VAL A 1 259 ? 12.742 26.776 43.166 1.00 17.26 311 VAL A N 1
ATOM 2047 C CA . VAL A 1 259 ? 13.539 25.621 42.741 1.00 17.05 311 VAL A CA 1
ATOM 2048 C C . VAL A 1 259 ? 12.693 24.788 41.768 1.00 18.64 311 VAL A C 1
ATOM 2049 O O . VAL A 1 259 ? 13.165 24.402 40.697 1.00 18.69 311 VAL A O 1
ATOM 2053 N N . LEU A 1 260 ? 11.449 24.528 42.154 1.00 18.24 312 LEU A N 1
ATOM 2054 C CA . LEU A 1 260 ? 10.539 23.735 41.326 1.00 20.40 312 LEU A CA 1
ATOM 2055 C C . LEU A 1 260 ? 10.265 24.396 39.967 1.00 21.35 312 LEU A C 1
ATOM 2056 O O . LEU A 1 260 ? 10.340 23.737 38.902 1.00 21.41 312 LEU A O 1
ATOM 2061 N N . GLU A 1 261 ? 10.020 25.698 40.020 1.00 21.41 313 GLU A N 1
ATOM 2062 C CA . GLU A 1 261 ? 9.816 26.505 38.841 1.00 23.24 313 GLU A CA 1
ATOM 2063 C C . GLU A 1 261 ? 11.034 26.462 37.909 1.00 23.41 313 GLU A C 1
ATOM 2064 O O . GLU A 1 261 ? 10.884 26.202 36.703 1.00 24.52 313 GLU A O 1
ATOM 2070 N N . GLU A 1 262 ? 12.215 26.718 38.455 1.00 22.09 314 GLU A N 1
ATOM 2071 C CA . GLU A 1 262 ? 13.435 26.608 37.659 1.00 22.30 314 GLU A CA 1
ATOM 2072 C C . GLU A 1 262 ? 13.661 25.212 37.065 1.00 22.40 314 GLU A C 1
ATOM 2073 O O . GLU A 1 262 ? 14.080 25.066 35.882 1.00 22.93 314 GLU A O 1
ATOM 2079 N N . ASP A 1 263 ? 13.405 24.178 37.862 1.00 22.89 315 ASP A N 1
ATOM 2080 C CA . ASP A 1 263 ? 13.578 22.811 37.371 1.00 23.62 315 ASP A CA 1
ATOM 2081 C C . ASP A 1 263 ? 12.609 22.564 36.195 1.00 25.19 315 ASP A C 1
ATOM 2082 O O . ASP A 1 263 ? 12.970 21.907 35.224 1.00 24.65 315 ASP A O 1
ATOM 2087 N N . GLY A 1 264 ? 11.414 23.136 36.292 1.00 26.43 316 GLY A N 1
ATOM 2088 C CA . GLY A 1 264 ? 10.393 22.965 35.263 1.00 29.99 316 GLY A CA 1
ATOM 2089 C C . GLY A 1 264 ? 10.753 23.615 33.944 1.00 32.49 316 GLY A C 1
ATOM 2090 O O . GLY A 1 264 ? 10.118 23.327 32.930 1.00 33.56 316 GLY A O 1
ATOM 2091 N N . ASP A 1 265 ? 11.781 24.468 33.945 1.00 33.31 317 ASP A N 1
ATOM 2092 C CA . ASP A 1 265 ? 12.219 25.179 32.748 1.00 35.60 317 ASP A CA 1
ATOM 2093 C C . ASP A 1 265 ? 13.131 24.273 31.948 1.00 35.53 317 ASP A C 1
ATOM 2094 O O . ASP A 1 265 ? 13.573 24.630 30.862 1.00 36.28 317 ASP A O 1
#

CATH classification: 3.40.50.1360

Organism: Streptococcus pneumoniae serotype 4 (strain ATCC BAA-334 / TIGR4) (NCBI:txid170187)

Radius of gyration: 17.72 Å; Cα contacts (8 Å, |Δi|>4): 493; chains: 1; bounding box: 57×33×46 Å

InterPro domains:
  IPR007324 Sugar-binding domain, putative [PF04198] (59-313)
  IPR037171 NagB/RpiA transferase-like [SSF100950] (59-314)
  IPR051054 Bacterial SorC Transcriptional Regulators [PTHR34294] (2-315)

Foldseek 3Di:
DVVVVVVVQVVLCVVLVFQAEDAAEDDPPDDPVNSLLRLLQVVLVVVVVLDAAAEEEEEWDDSLLSNLVPHAADEHYHYEYEYQAFFFDDDDPSGTRQNSQVSCVRHVHHYDYDDHFFAPFLVVLCCQLVDPVCVVRNVSLQAGQEYEWEKAFLPPVSCVSVVVPDPVSNVVCVVQQWTIDIQRATDHLQQDRPDVGRVSRGNGRDLVSQLPRNAYEYEYEDPSCLSRVLNCSNVSSGRYYRYHPVNVVVNVVVVVD

B-factor: mean 21.6, std 7.73, range [9.59, 53.56]

Nearest PDB structures (foldseek):
  2gnp-assembly1_A  TM=1.003E+00  e=8.513E-55  Streptococcus pneumoniae TIGR4
  3efb-assembly1_D  TM=8.952E-01  e=4.225E-25  Shigella flexneri 2a str. 2457T
  4r9n-assembly1_A  TM=9.095E-01  e=8.420E-22  Listeria monocytogenes EGD-e
  4oqp-assembly1_A  TM=9.037E-01  e=5.453E-21  Bacillus subtilis subsp. subtilis str. 168
  8r7y-assembly2_D  TM=9.091E-01  e=6.574E-21  Bacillus subtilis subsp. subtilis str. 168